Protein AF-A0A3M1YXS4-F1 (afdb_monomer_lite)

Structure (mmCIF, N/CA/C/O backbone):
data_AF-A0A3M1YXS4-F1
#
_entry.id   AF-A0A3M1YXS4-F1
#
loop_
_atom_site.group_PDB
_atom_site.id
_atom_site.type_symbol
_atom_site.label_atom_id
_atom_site.label_alt_id
_atom_site.label_comp_id
_atom_site.label_asym_id
_atom_site.label_entity_id
_atom_site.label_seq_id
_atom_site.pdbx_PDB_ins_code
_atom_site.Cartn_x
_atom_site.Cartn_y
_atom_site.Cartn_z
_atom_site.occupancy
_atom_site.B_iso_or_equiv
_atom_site.auth_seq_id
_atom_site.auth_comp_id
_atom_site.auth_asym_id
_atom_site.auth_atom_id
_atom_site.pdbx_PDB_model_num
ATOM 1 N N . PRO A 1 1 ? 17.204 2.095 22.652 1.00 57.91 1 PRO A N 1
ATOM 2 C CA . PRO A 1 1 ? 16.815 2.678 21.338 1.00 57.91 1 PRO A CA 1
ATOM 3 C C . PRO A 1 1 ? 15.628 1.915 20.710 1.00 57.91 1 PRO A C 1
ATOM 5 O O . PRO A 1 1 ? 15.745 0.712 20.493 1.00 57.91 1 PRO A O 1
ATOM 8 N N . ARG A 1 2 ? 14.498 2.607 20.463 1.00 70.00 2 ARG A N 1
ATOM 9 C CA . ARG A 1 2 ? 13.212 2.072 19.939 1.00 70.00 2 ARG A CA 1
ATOM 10 C C . ARG A 1 2 ? 12.724 0.775 20.611 1.00 70.00 2 ARG A C 1
ATOM 12 O O . ARG A 1 2 ? 12.378 -0.188 19.936 1.00 70.00 2 ARG A O 1
ATOM 19 N N . GLU A 1 3 ? 12.709 0.762 21.941 1.00 79.94 3 GLU A N 1
ATOM 20 C CA . GLU A 1 3 ? 12.346 -0.414 22.747 1.00 79.94 3 GLU A CA 1
ATOM 21 C C . GLU A 1 3 ? 10.895 -0.862 22.512 1.00 79.94 3 GLU A C 1
ATOM 23 O O . GLU A 1 3 ? 10.653 -2.024 22.204 1.00 79.94 3 GLU A O 1
ATOM 28 N N . HIS A 1 4 ? 9.945 0.078 22.514 1.00 83.50 4 HIS A N 1
ATOM 29 C CA . HIS A 1 4 ? 8.532 -0.216 22.251 1.00 83.50 4 HIS A CA 1
ATOM 30 C C . HIS A 1 4 ? 8.300 -0.897 20.896 1.00 83.50 4 HIS A C 1
ATOM 32 O O . HIS A 1 4 ? 7.535 -1.851 20.805 1.00 83.50 4 HIS A O 1
ATOM 38 N N . LEU A 1 5 ? 9.005 -0.457 19.845 1.00 82.44 5 LEU A N 1
ATOM 39 C CA . LEU A 1 5 ? 8.911 -1.089 18.528 1.00 82.44 5 LEU A CA 1
ATOM 40 C C . LEU A 1 5 ? 9.418 -2.535 18.567 1.00 82.44 5 LEU A C 1
ATOM 42 O O . LEU A 1 5 ? 8.790 -3.414 17.988 1.00 82.44 5 LEU A O 1
ATOM 46 N N . ARG A 1 6 ? 10.544 -2.785 19.249 1.00 81.31 6 ARG A N 1
ATOM 47 C CA . ARG A 1 6 ? 11.121 -4.134 19.377 1.00 81.31 6 ARG A CA 1
ATOM 48 C C . ARG A 1 6 ? 10.166 -5.073 20.093 1.00 81.31 6 ARG A C 1
ATOM 50 O O . ARG A 1 6 ? 9.972 -6.189 19.630 1.00 81.31 6 ARG A O 1
ATOM 57 N N . GLN A 1 7 ? 9.561 -4.604 21.178 1.00 86.81 7 GLN A N 1
ATOM 58 C CA . GLN A 1 7 ? 8.577 -5.368 21.936 1.00 86.81 7 GLN A CA 1
ATOM 59 C C . GLN A 1 7 ? 7.355 -5.700 21.074 1.00 86.81 7 GLN A C 1
ATOM 61 O O . GLN A 1 7 ? 6.938 -6.853 21.038 1.00 86.81 7 GLN A O 1
ATOM 66 N N . ALA A 1 8 ? 6.851 -4.728 20.307 1.00 87.00 8 ALA A N 1
ATOM 67 C CA . ALA A 1 8 ? 5.686 -4.915 19.445 1.00 87.00 8 ALA A CA 1
ATOM 68 C C . ALA A 1 8 ? 5.912 -5.934 18.310 1.00 87.00 8 ALA A C 1
ATOM 70 O O . ALA A 1 8 ? 4.984 -6.646 17.943 1.00 87.00 8 ALA A O 1
ATOM 71 N N . ILE A 1 9 ? 7.130 -6.032 17.758 1.00 88.31 9 ILE A N 1
ATOM 72 C CA . ILE A 1 9 ? 7.431 -6.960 16.649 1.00 88.31 9 ILE A CA 1
ATOM 73 C C . ILE A 1 9 ? 8.059 -8.290 17.091 1.00 88.31 9 ILE A C 1
ATOM 75 O O . ILE A 1 9 ? 8.231 -9.174 16.255 1.00 88.31 9 ILE A O 1
ATOM 79 N N . ALA A 1 10 ? 8.418 -8.454 18.370 1.00 85.88 10 ALA A N 1
ATOM 80 C CA . ALA A 1 10 ? 9.154 -9.626 18.856 1.00 85.88 10 ALA A CA 1
ATOM 81 C C . ALA A 1 10 ? 8.406 -10.954 18.640 1.00 85.88 10 ALA A C 1
ATOM 83 O O . ALA A 1 10 ? 9.041 -11.979 18.402 1.00 85.88 10 ALA A O 1
ATOM 84 N N . GLY A 1 11 ? 7.071 -10.931 18.709 1.00 88.62 11 GLY A N 1
ATOM 85 C CA . GL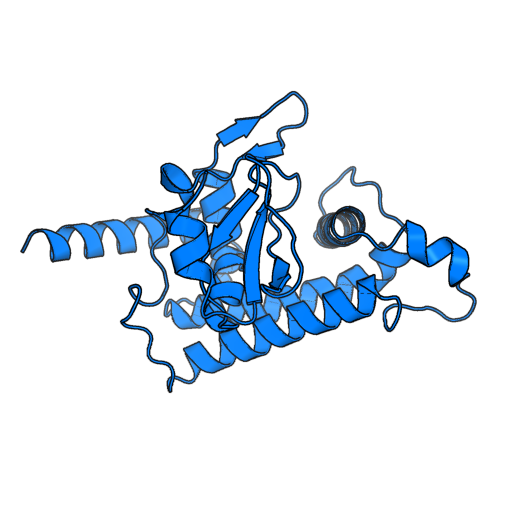Y A 1 11 ? 6.221 -12.109 18.504 1.00 88.62 11 GLY A CA 1
ATOM 86 C C . GLY A 1 11 ? 5.852 -12.393 17.045 1.00 88.62 11 GLY A C 1
ATOM 87 O O . GLY A 1 11 ? 5.321 -13.461 16.754 1.00 88.62 11 GLY A O 1
ATOM 88 N N . LEU A 1 12 ? 6.129 -11.467 16.123 1.00 90.31 12 LEU A N 1
ATOM 89 C CA . LEU A 1 12 ? 5.678 -11.562 14.735 1.00 90.31 12 LEU A CA 1
ATOM 90 C C . LEU A 1 12 ? 6.736 -12.242 13.864 1.00 90.31 12 LEU A C 1
ATOM 92 O O . LEU A 1 12 ? 7.931 -12.006 14.030 1.00 90.31 12 LEU A O 1
ATOM 96 N N . GLN A 1 13 ? 6.328 -13.053 12.884 1.00 91.25 13 GLN A N 1
ATOM 97 C CA . GLN A 1 13 ? 7.270 -13.597 11.886 1.00 91.25 13 GLN A CA 1
ATOM 98 C C . GLN A 1 13 ? 7.683 -12.537 10.856 1.00 91.25 13 GLN A C 1
ATOM 100 O O . GLN A 1 13 ? 8.821 -12.520 10.377 1.00 91.25 13 GLN A O 1
ATOM 105 N N . ARG A 1 14 ? 6.755 -11.635 10.533 1.00 92.56 14 ARG A N 1
ATOM 106 C CA . ARG A 1 14 ? 6.924 -10.529 9.594 1.00 92.56 14 ARG A CA 1
ATOM 107 C C . ARG A 1 14 ? 6.154 -9.304 10.075 1.00 92.56 14 ARG A C 1
ATOM 109 O O . ARG A 1 14 ? 5.247 -9.429 10.884 1.00 92.56 14 ARG A O 1
ATOM 116 N N . TYR A 1 15 ? 6.521 -8.133 9.586 1.00 93.19 15 TYR A N 1
ATOM 117 C CA . TYR A 1 15 ? 5.848 -6.874 9.881 1.00 93.19 15 TYR A CA 1
ATOM 118 C C . TYR A 1 15 ? 5.891 -5.954 8.663 1.00 93.19 15 TYR A C 1
ATOM 120 O O . TYR A 1 15 ? 6.720 -6.127 7.764 1.00 93.19 15 TYR A O 1
ATOM 128 N N . ILE A 1 16 ? 4.997 -4.972 8.621 1.00 94.62 16 ILE A N 1
ATOM 129 C CA . ILE A 1 16 ? 4.857 -4.084 7.466 1.00 94.62 16 ILE A CA 1
ATOM 130 C C . ILE A 1 16 ? 5.771 -2.882 7.642 1.00 94.62 16 ILE A C 1
ATOM 132 O O . ILE A 1 16 ? 5.826 -2.282 8.717 1.00 94.62 16 ILE A O 1
ATOM 136 N N . ALA A 1 17 ? 6.444 -2.485 6.567 1.00 92.62 17 ALA A N 1
ATOM 137 C CA . ALA A 1 17 ? 7.221 -1.259 6.529 1.00 92.62 17 ALA A CA 1
ATOM 138 C C . ALA A 1 17 ? 6.931 -0.419 5.282 1.00 92.62 17 ALA A C 1
ATOM 140 O O . ALA A 1 17 ? 6.651 -0.938 4.199 1.00 92.62 17 ALA A O 1
ATOM 141 N N . THR A 1 18 ? 7.060 0.899 5.431 1.00 92.69 18 THR A N 1
ATOM 142 C CA . THR A 1 18 ? 7.061 1.855 4.320 1.00 92.69 18 THR A CA 1
ATOM 143 C C . THR A 1 18 ? 8.084 2.970 4.568 1.00 92.69 18 THR A C 1
ATOM 145 O O . THR A 1 18 ? 8.243 3.408 5.713 1.00 92.69 18 THR A O 1
ATOM 148 N N . PRO A 1 19 ? 8.807 3.455 3.540 1.00 90.44 19 PRO A N 1
ATOM 149 C CA . PRO A 1 19 ? 9.667 4.629 3.685 1.00 90.44 19 PRO A CA 1
ATOM 150 C C . PRO A 1 19 ? 8.852 5.875 4.025 1.00 90.44 19 PRO A C 1
ATOM 152 O O . PRO A 1 19 ? 7.821 6.123 3.408 1.00 90.44 19 PRO A O 1
ATOM 155 N N . SER A 1 20 ? 9.320 6.718 4.939 1.00 86.75 20 SER A N 1
ATOM 156 C CA . SER A 1 20 ? 8.634 7.971 5.263 1.00 86.75 20 SER A CA 1
ATOM 157 C C . SER A 1 20 ? 8.624 8.944 4.085 1.00 86.75 20 SER A C 1
ATOM 159 O O . SER A 1 20 ? 7.705 9.739 3.985 1.00 86.75 20 SER A O 1
ATOM 161 N N . VAL A 1 21 ? 9.581 8.862 3.157 1.00 86.31 21 VAL A N 1
ATOM 162 C CA . VAL A 1 21 ? 9.635 9.678 1.934 1.00 86.31 21 VAL A CA 1
ATOM 163 C C . VAL A 1 21 ? 9.811 8.751 0.738 1.00 86.31 21 VAL A C 1
ATOM 165 O O . VAL A 1 21 ? 10.763 7.973 0.694 1.00 86.31 21 VAL A O 1
ATOM 168 N N . ALA A 1 22 ? 8.876 8.790 -0.211 1.00 85.38 22 ALA A N 1
ATOM 169 C CA . ALA A 1 22 ? 8.971 8.006 -1.439 1.00 85.38 22 ALA A CA 1
ATOM 170 C C . ALA A 1 22 ? 8.151 8.635 -2.569 1.00 85.38 22 ALA A C 1
ATOM 172 O O . ALA A 1 22 ? 7.078 9.186 -2.333 1.00 85.38 22 ALA A O 1
ATOM 173 N N . LYS A 1 23 ? 8.632 8.465 -3.804 1.00 85.19 23 LYS A N 1
ATOM 174 C CA . LYS A 1 23 ? 7.913 8.866 -5.020 1.00 85.19 23 LYS A CA 1
ATOM 175 C C . LYS A 1 23 ? 6.589 8.117 -5.203 1.00 85.19 23 LYS A C 1
ATOM 177 O O . LYS A 1 23 ? 5.614 8.691 -5.671 1.00 85.19 23 LYS A O 1
ATOM 182 N N . HIS A 1 24 ? 6.586 6.825 -4.882 1.00 90.38 24 HIS A N 1
ATOM 183 C CA . HIS A 1 24 ? 5.414 5.950 -4.947 1.00 90.38 24 HIS A CA 1
ATOM 184 C C . HIS A 1 24 ? 5.151 5.392 -3.562 1.00 90.38 24 HIS A C 1
ATOM 186 O O . HIS A 1 24 ? 6.101 5.008 -2.867 1.00 90.38 24 HIS A O 1
ATOM 192 N N . ARG A 1 25 ? 3.882 5.324 -3.158 1.00 92.25 25 ARG A N 1
ATOM 193 C CA . ARG A 1 25 ? 3.537 4.796 -1.845 1.00 92.25 25 ARG A CA 1
ATOM 194 C C . ARG A 1 25 ? 3.475 3.276 -1.908 1.00 92.25 25 ARG A C 1
ATOM 196 O O . ARG A 1 25 ? 2.557 2.690 -2.458 1.00 92.25 25 ARG A O 1
ATOM 203 N N . VAL A 1 26 ? 4.514 2.644 -1.372 1.00 93.12 26 VAL A N 1
ATOM 204 C CA . VAL A 1 26 ? 4.680 1.187 -1.390 1.00 93.12 26 VAL A CA 1
ATOM 205 C C . VAL A 1 26 ? 4.872 0.652 0.020 1.00 93.12 26 VAL A C 1
ATOM 207 O O . VAL A 1 26 ? 5.537 1.279 0.850 1.00 93.12 26 VAL A O 1
ATOM 210 N N . PHE A 1 27 ? 4.312 -0.525 0.272 1.00 95.19 27 PHE A N 1
ATOM 211 C CA . PHE A 1 27 ? 4.460 -1.260 1.524 1.00 95.19 27 PHE A CA 1
ATOM 212 C C . PHE A 1 27 ? 5.134 -2.600 1.243 1.00 95.19 27 PHE A C 1
ATOM 214 O O . PHE A 1 27 ? 4.899 -3.222 0.200 1.00 95.19 27 PHE A O 1
ATOM 221 N N . VAL A 1 28 ? 5.996 -3.025 2.163 1.00 94.56 28 VAL A N 1
ATOM 222 C CA . VAL A 1 28 ? 6.759 -4.274 2.068 1.00 94.56 28 VAL A CA 1
ATOM 223 C C . VAL A 1 28 ? 6.683 -5.054 3.373 1.00 94.56 28 VAL A C 1
ATOM 225 O O . VAL A 1 28 ? 6.553 -4.464 4.445 1.00 94.56 28 VAL A O 1
ATOM 228 N N . TRP A 1 29 ? 6.810 -6.375 3.271 1.00 94.88 29 TRP A N 1
ATOM 229 C CA . TRP A 1 29 ? 7.027 -7.249 4.416 1.00 94.88 29 TRP A CA 1
ATOM 230 C C . TRP A 1 29 ? 8.511 -7.259 4.792 1.00 94.88 29 TRP A C 1
ATOM 232 O O . TRP A 1 29 ? 9.371 -7.483 3.940 1.00 94.88 29 TRP A O 1
ATOM 242 N N . LEU A 1 30 ? 8.812 -7.039 6.069 1.00 90.81 30 LEU A N 1
ATOM 243 C CA . LEU A 1 30 ? 10.118 -7.288 6.674 1.00 90.81 30 LEU A CA 1
ATOM 244 C C . LEU A 1 30 ? 9.996 -8.461 7.643 1.00 90.81 30 LEU A C 1
ATOM 246 O O . LEU A 1 30 ? 9.007 -8.567 8.359 1.00 90.81 30 LEU A O 1
ATOM 250 N N . TYR A 1 31 ? 10.996 -9.337 7.681 1.00 87.06 31 TYR A N 1
ATOM 251 C CA . TYR A 1 31 ? 10.972 -10.540 8.514 1.00 87.06 31 TYR A CA 1
ATOM 252 C C . TYR A 1 31 ? 11.749 -10.313 9.807 1.00 87.06 31 TYR A C 1
ATOM 254 O O . TYR A 1 31 ? 12.885 -9.843 9.780 1.00 87.06 31 TYR A O 1
ATOM 262 N N . SER A 1 32 ? 11.151 -10.667 10.945 1.00 74.56 32 SER A N 1
ATOM 263 C CA . SER A 1 32 ? 11.699 -10.389 12.283 1.00 74.56 32 SER A CA 1
ATOM 264 C C . SER A 1 32 ? 13.025 -11.099 12.561 1.00 74.56 32 SER A C 1
ATOM 266 O O . SER A 1 32 ? 13.878 -10.579 13.281 1.00 74.56 32 SER A O 1
ATOM 268 N N . LYS A 1 33 ? 13.237 -12.271 11.949 1.00 69.81 33 LYS A N 1
ATOM 269 C CA . LYS A 1 33 ? 14.496 -13.030 12.046 1.00 69.81 33 LYS A CA 1
ATOM 270 C C . LYS A 1 33 ? 15.637 -12.381 11.273 1.00 69.81 33 LYS A C 1
ATOM 272 O O . LYS A 1 33 ? 16.807 -12.620 11.579 1.00 69.81 33 LYS A O 1
ATOM 277 N N . THR A 1 34 ? 15.323 -11.561 10.276 1.00 63.94 34 THR A N 1
ATOM 278 C CA . THR A 1 34 ? 16.331 -10.797 9.560 1.0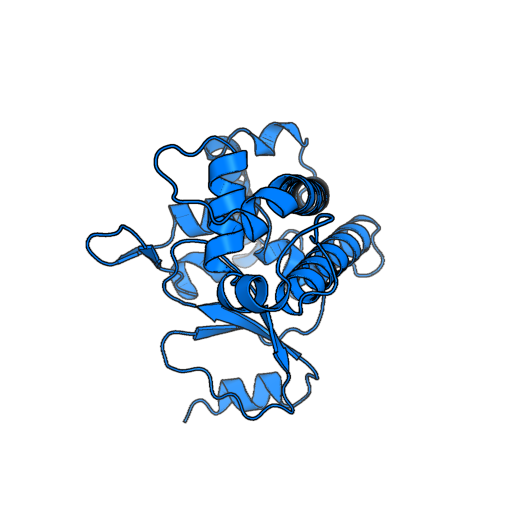0 63.94 34 THR A CA 1
ATOM 279 C C . THR A 1 34 ? 16.619 -9.554 10.389 1.00 63.94 34 THR A C 1
ATOM 281 O O . THR A 1 34 ? 15.726 -8.753 10.643 1.00 63.94 34 THR A O 1
ATOM 284 N N . ARG A 1 35 ? 17.861 -9.403 10.868 1.00 57.97 35 ARG A N 1
ATOM 285 C CA . ARG A 1 35 ? 18.308 -8.294 11.735 1.00 57.97 35 ARG A CA 1
ATOM 286 C C . ARG A 1 35 ? 18.352 -6.946 10.987 1.00 57.97 35 ARG A C 1
ATOM 288 O O . ARG A 1 35 ? 19.359 -6.244 11.022 1.00 57.97 35 ARG A O 1
ATOM 295 N N . PHE A 1 36 ? 17.291 -6.595 10.266 1.00 60.97 36 PHE A N 1
ATOM 296 C CA . PHE A 1 36 ? 17.116 -5.291 9.656 1.00 60.97 36 PHE A CA 1
ATOM 297 C C . PHE A 1 36 ? 16.637 -4.325 10.729 1.00 60.97 36 PHE A C 1
ATOM 299 O O . PHE A 1 36 ? 15.563 -4.487 11.304 1.00 60.97 36 PHE A O 1
ATOM 306 N N . PHE A 1 37 ? 17.458 -3.317 11.001 1.00 60.69 37 PHE A N 1
ATOM 307 C CA . PHE A 1 37 ? 17.086 -2.222 11.879 1.00 60.69 37 PHE A CA 1
ATOM 308 C C . PHE A 1 37 ? 16.611 -1.064 11.006 1.00 60.69 37 PHE A C 1
ATOM 310 O O . PHE A 1 37 ? 17.435 -0.446 10.326 1.00 60.69 37 PHE A O 1
ATOM 317 N N . PRO A 1 38 ? 15.298 -0.786 10.968 1.00 62.47 38 PRO A N 1
ATOM 318 C CA . PRO A 1 38 ? 14.791 0.334 10.202 1.00 62.47 38 PRO A CA 1
ATOM 319 C C . PRO A 1 38 ? 15.394 1.640 10.733 1.00 62.47 38 PRO A C 1
ATOM 321 O O . PRO A 1 38 ? 15.285 1.943 11.923 1.00 62.47 38 PRO A O 1
ATOM 324 N N . ASN A 1 39 ? 16.035 2.399 9.841 1.00 68.38 39 ASN A N 1
ATOM 325 C CA . ASN A 1 39 ? 16.524 3.751 10.116 1.00 68.38 39 ASN A CA 1
ATOM 326 C C . ASN A 1 39 ? 15.342 4.714 10.379 1.00 68.38 39 ASN A C 1
ATOM 328 O O . ASN A 1 39 ? 14.174 4.363 10.193 1.00 68.38 39 ASN A O 1
ATOM 332 N N . ASP A 1 40 ? 15.630 5.957 10.762 1.00 69.81 40 ASP A N 1
ATOM 333 C CA . ASP A 1 40 ? 14.634 6.955 11.153 1.00 69.81 40 ASP A CA 1
ATOM 334 C C . ASP A 1 40 ? 13.612 7.331 10.074 1.00 69.81 40 ASP A C 1
ATOM 336 O O . ASP A 1 40 ? 12.561 7.887 10.384 1.00 69.81 40 ASP A O 1
ATOM 340 N N . GLN A 1 41 ? 13.864 6.956 8.822 1.00 81.69 41 GLN A N 1
ATOM 341 C CA . GLN A 1 41 ? 12.970 7.198 7.691 1.00 81.69 41 GLN A CA 1
ATOM 342 C C . GLN A 1 41 ? 12.130 5.979 7.287 1.00 81.69 41 GLN A C 1
ATOM 344 O O . GLN A 1 41 ? 11.671 5.898 6.152 1.00 81.69 41 GLN A O 1
ATOM 349 N N . LEU A 1 42 ? 11.917 5.022 8.188 1.00 86.06 42 LEU A N 1
ATOM 350 C CA . LEU A 1 42 ? 11.003 3.901 7.973 1.00 86.06 42 LEU A CA 1
ATOM 351 C C . LEU A 1 42 ? 9.895 3.918 9.021 1.00 86.06 42 LEU A C 1
ATOM 353 O O . LEU A 1 42 ? 10.156 4.034 10.220 1.00 86.06 42 LEU A O 1
ATOM 357 N N . ILE A 1 43 ? 8.662 3.781 8.544 1.00 89.75 43 ILE A N 1
ATOM 358 C CA . ILE A 1 43 ? 7.465 3.618 9.363 1.00 89.75 43 ILE A CA 1
ATOM 359 C C . ILE A 1 43 ? 7.128 2.137 9.378 1.00 89.75 43 ILE A C 1
ATOM 361 O O . ILE A 1 43 ? 7.095 1.501 8.323 1.00 89.75 43 ILE A O 1
ATOM 365 N N . VAL A 1 44 ? 6.919 1.602 10.578 1.00 90.94 44 VAL A N 1
ATOM 366 C CA . VAL A 1 44 ? 6.653 0.185 10.816 1.00 90.94 44 VAL A CA 1
ATOM 367 C C . VAL A 1 44 ? 5.276 0.022 11.436 1.00 90.94 44 VAL A C 1
ATOM 369 O O . VAL A 1 44 ? 4.950 0.718 12.395 1.00 90.94 44 VAL A O 1
ATOM 372 N N . PHE A 1 45 ? 4.513 -0.937 10.918 1.00 92.12 45 PHE A N 1
ATOM 373 C CA . PHE A 1 45 ? 3.267 -1.402 11.512 1.00 92.12 45 PHE A CA 1
ATOM 374 C C . PHE A 1 45 ? 3.484 -2.816 12.050 1.00 92.12 45 PHE A C 1
ATOM 376 O O . PHE A 1 45 ? 3.871 -3.718 11.303 1.00 92.12 45 PHE A O 1
ATOM 383 N N . ALA A 1 46 ? 3.249 -3.005 13.348 1.00 92.12 46 ALA A N 1
ATOM 384 C CA . ALA A 1 46 ? 3.410 -4.285 14.036 1.00 92.12 46 ALA A CA 1
ATOM 385 C C . ALA A 1 46 ? 2.189 -5.197 13.809 1.00 92.12 46 ALA A C 1
ATOM 387 O O . ALA A 1 46 ? 1.466 -5.531 14.741 1.00 92.12 46 ALA A O 1
ATOM 388 N N . ARG A 1 47 ? 1.947 -5.556 12.546 1.00 93.00 47 ARG A N 1
ATOM 389 C CA . ARG A 1 47 ? 0.923 -6.509 12.094 1.00 93.00 47 ARG A CA 1
ATOM 390 C C . ARG A 1 47 ? 1.529 -7.454 11.068 1.00 93.00 47 ARG A C 1
ATOM 392 O O . ARG A 1 47 ? 2.426 -7.033 10.339 1.00 93.00 47 ARG A O 1
ATOM 399 N N . ASP A 1 48 ? 1.052 -8.694 11.016 1.00 94.69 48 ASP A N 1
ATOM 400 C CA . ASP A 1 48 ? 1.545 -9.761 10.133 1.00 94.69 48 ASP A CA 1
ATOM 401 C C . ASP A 1 48 ? 0.481 -10.336 9.174 1.00 94.69 48 ASP A C 1
ATOM 403 O O . ASP A 1 48 ? 0.789 -11.229 8.371 1.00 94.69 48 ASP A O 1
ATOM 407 N N . ASP A 1 49 ? -0.735 -9.780 9.200 1.00 95.31 49 ASP A N 1
ATOM 408 C CA . ASP A 1 49 ? -1.868 -10.178 8.366 1.00 95.31 49 ASP A CA 1
ATOM 409 C C . ASP A 1 49 ? -1.928 -9.453 7.012 1.00 95.31 49 ASP A C 1
ATOM 411 O O . ASP A 1 49 ? -1.647 -8.257 6.886 1.00 95.31 49 ASP A O 1
ATOM 415 N N . ASP A 1 50 ? -2.349 -10.190 5.983 1.00 97.31 50 ASP A N 1
ATOM 416 C CA . ASP A 1 50 ? -2.447 -9.673 4.616 1.00 97.31 50 ASP A CA 1
ATOM 417 C C . ASP A 1 50 ? -3.626 -8.700 4.429 1.00 97.31 50 ASP A C 1
ATOM 419 O O . ASP A 1 50 ? -3.552 -7.830 3.563 1.00 97.31 50 ASP A O 1
ATOM 423 N N . TYR A 1 51 ? -4.673 -8.769 5.265 1.00 97.50 51 TYR A N 1
ATOM 424 C CA . TYR A 1 51 ? -5.791 -7.818 5.225 1.00 97.50 51 TYR A CA 1
ATOM 425 C C . TYR A 1 51 ? -5.302 -6.381 5.440 1.00 97.50 51 TYR A C 1
ATOM 427 O O . TYR A 1 51 ? -5.507 -5.508 4.594 1.00 97.50 51 TYR A O 1
ATOM 435 N N . PHE A 1 52 ? -4.614 -6.129 6.555 1.00 96.75 52 PHE A N 1
ATOM 436 C CA . PHE A 1 52 ? -4.170 -4.783 6.897 1.00 96.75 52 PHE A CA 1
ATOM 437 C C . PHE A 1 52 ? -3.105 -4.273 5.923 1.00 96.75 52 PHE A C 1
ATOM 439 O O . PHE A 1 52 ? -3.106 -3.098 5.553 1.00 96.75 52 PHE A O 1
ATOM 446 N N . PHE A 1 53 ? -2.240 -5.168 5.436 1.00 97.44 53 PHE A N 1
ATOM 447 C CA . PHE A 1 53 ? -1.331 -4.861 4.335 1.00 97.44 53 PHE A CA 1
ATOM 448 C C . PHE A 1 53 ? -2.084 -4.414 3.075 1.00 97.44 53 PHE A C 1
ATOM 450 O O . PHE A 1 53 ? -1.700 -3.423 2.453 1.00 97.44 53 PHE A O 1
ATOM 457 N N . GLY A 1 54 ? -3.167 -5.108 2.725 1.00 97.69 54 GLY A N 1
ATOM 458 C CA . GLY A 1 54 ? -4.035 -4.778 1.601 1.00 97.69 54 GLY A CA 1
ATOM 459 C C . GLY A 1 54 ? -4.681 -3.406 1.724 1.00 97.69 54 GLY A C 1
ATOM 460 O O . GLY A 1 54 ? -4.575 -2.598 0.806 1.00 97.69 54 GLY A O 1
ATOM 461 N N . VAL A 1 55 ? -5.280 -3.107 2.879 1.00 97.81 55 VAL A N 1
ATOM 462 C CA . VAL A 1 55 ? -5.919 -1.806 3.127 1.00 97.81 55 VAL A CA 1
ATOM 463 C C . VAL A 1 55 ? -4.925 -0.660 2.966 1.00 97.81 55 VAL A C 1
ATOM 465 O O . VAL A 1 55 ? -5.207 0.289 2.234 1.00 97.81 55 VAL A O 1
ATOM 468 N N . LEU A 1 56 ? -3.736 -0.763 3.573 1.00 96.94 56 LEU A N 1
ATOM 469 C CA . LEU A 1 56 ? -2.699 0.264 3.437 1.00 96.94 56 LEU A CA 1
ATOM 470 C C . LEU A 1 56 ? -2.205 0.413 1.993 1.00 96.94 56 LEU A C 1
ATOM 472 O O . LEU A 1 56 ? -1.787 1.492 1.588 1.00 96.94 56 LEU A O 1
ATOM 476 N N . HIS A 1 57 ? -2.219 -0.659 1.211 1.00 96.69 57 HIS A N 1
ATOM 477 C CA . HIS A 1 57 ? -1.693 -0.654 -0.148 1.00 96.69 57 HIS A CA 1
ATOM 478 C C . HIS A 1 57 ? -2.749 -0.343 -1.222 1.00 96.69 57 HIS A C 1
ATOM 480 O O . HIS A 1 57 ? -2.421 -0.362 -2.406 1.00 96.69 57 HIS A O 1
ATOM 486 N N . SER A 1 58 ? -3.982 -0.038 -0.811 1.00 97.81 58 SER A N 1
ATOM 487 C CA . SER A 1 58 ? -5.083 0.353 -1.693 1.00 97.81 58 SER A CA 1
ATOM 488 C C . SER A 1 58 ? -4.983 1.801 -2.182 1.00 97.81 58 SER A C 1
ATOM 490 O O . SER A 1 58 ? -4.412 2.671 -1.515 1.00 97.81 58 SER A O 1
ATOM 492 N N . LYS A 1 59 ? -5.640 2.089 -3.308 1.00 96.62 59 LYS A N 1
ATOM 493 C CA . LYS A 1 59 ? -5.847 3.436 -3.852 1.00 96.62 59 LYS A CA 1
ATOM 494 C C . LYS A 1 59 ? -6.526 4.364 -2.849 1.00 96.62 59 LYS A C 1
ATOM 496 O O . LYS A 1 59 ? -6.158 5.530 -2.764 1.00 96.62 59 LYS A O 1
ATOM 501 N N . ILE A 1 60 ? -7.475 3.861 -2.058 1.00 97.69 60 ILE A N 1
ATOM 502 C CA . ILE A 1 60 ? -8.185 4.657 -1.043 1.00 97.69 60 ILE A CA 1
ATOM 503 C C . ILE A 1 60 ? -7.195 5.205 -0.003 1.00 97.69 60 ILE A C 1
ATOM 505 O O . ILE A 1 60 ? -7.216 6.399 0.305 1.00 97.69 60 ILE A O 1
ATOM 509 N N . HIS A 1 61 ? -6.274 4.364 0.482 1.00 96.81 61 HIS A N 1
ATOM 510 C CA . HIS A 1 61 ? -5.220 4.817 1.394 1.00 96.81 61 HIS A CA 1
ATOM 511 C C . HIS A 1 61 ? -4.164 5.677 0.694 1.00 96.81 61 HIS A C 1
ATOM 513 O O . HIS A 1 61 ? -3.663 6.632 1.284 1.00 96.81 61 HIS A O 1
ATOM 519 N N . GLU A 1 62 ? -3.827 5.383 -0.566 1.00 95.12 62 GLU A N 1
ATOM 520 C CA . GLU A 1 62 ? -2.909 6.211 -1.358 1.00 95.12 62 GLU A CA 1
ATOM 521 C C . GLU A 1 62 ? -3.431 7.649 -1.501 1.00 95.12 62 GLU A C 1
ATOM 523 O O . GLU A 1 62 ? -2.699 8.591 -1.193 1.00 95.12 62 GLU A O 1
ATOM 528 N N . VAL A 1 63 ? -4.696 7.825 -1.896 1.00 95.12 63 VAL A N 1
ATOM 529 C CA . VAL A 1 63 ? -5.351 9.136 -2.047 1.00 95.12 63 VAL A CA 1
ATOM 530 C C . VAL A 1 63 ? -5.347 9.896 -0.720 1.00 95.12 63 VAL A C 1
ATOM 532 O O . VAL A 1 63 ? -4.928 11.055 -0.662 1.00 95.12 63 VAL A O 1
ATOM 535 N N . TRP A 1 64 ? -5.724 9.228 0.372 1.00 94.81 64 TRP A N 1
ATOM 536 C CA . TRP A 1 64 ? -5.679 9.805 1.716 1.00 94.81 64 TRP A CA 1
ATOM 537 C C . TRP A 1 64 ? -4.264 10.252 2.112 1.00 94.81 64 TRP A C 1
ATOM 539 O O . TRP A 1 64 ? -4.050 11.389 2.545 1.00 94.81 64 TRP A O 1
ATOM 549 N N . ALA A 1 65 ? -3.274 9.379 1.914 1.00 92.44 65 ALA A N 1
ATOM 550 C CA . ALA A 1 65 ? -1.883 9.635 2.262 1.00 92.44 65 ALA A CA 1
ATOM 551 C C . ALA A 1 65 ? -1.248 10.751 1.425 1.00 92.44 65 ALA A C 1
ATOM 553 O O . ALA A 1 65 ? -0.433 11.505 1.953 1.00 92.44 65 ALA A O 1
ATOM 554 N N . LEU A 1 66 ? -1.605 10.878 0.145 1.00 90.38 66 LEU A N 1
ATOM 555 C CA . LEU A 1 66 ? -1.133 11.965 -0.715 1.00 90.38 66 LEU A CA 1
ATOM 556 C C . LEU A 1 66 ? -1.775 13.308 -0.351 1.00 90.38 66 LEU A C 1
ATOM 558 O O . LEU A 1 66 ? -1.117 14.342 -0.461 1.00 90.38 66 LEU A O 1
ATOM 562 N N . ARG A 1 67 ? -3.032 13.303 0.110 1.00 89.94 67 ARG A N 1
ATOM 563 C CA . ARG A 1 67 ? -3.757 14.522 0.488 1.00 89.94 67 ARG A CA 1
ATOM 564 C C . ARG A 1 67 ? -3.349 15.080 1.849 1.00 89.94 67 ARG A C 1
ATOM 566 O O . ARG A 1 67 ? -3.249 16.298 1.987 1.00 89.94 67 ARG A O 1
ATOM 573 N N . LEU A 1 68 ? -3.169 14.214 2.850 1.00 86.00 68 LEU A N 1
ATOM 574 C CA . LEU A 1 68 ? -2.810 14.608 4.223 1.00 86.00 68 LEU A CA 1
ATOM 575 C C . LEU A 1 68 ? -1.311 14.506 4.525 1.00 86.00 68 LEU A C 1
ATOM 577 O O . LEU A 1 68 ? -0.838 14.992 5.558 1.00 86.00 68 LEU A O 1
ATOM 581 N N . GLY A 1 69 ? -0.555 13.850 3.649 1.00 78.31 69 GLY A N 1
ATOM 582 C CA . GLY A 1 69 ? 0.895 13.795 3.722 1.00 78.31 69 GLY A CA 1
ATOM 583 C C . GLY A 1 69 ? 1.542 15.155 3.469 1.00 78.31 69 GLY A C 1
ATOM 584 O O . GLY A 1 69 ? 0.972 16.058 2.858 1.00 78.31 69 GLY A O 1
ATOM 585 N N . GLY A 1 70 ? 2.777 15.297 3.944 1.00 77.25 70 GLY A N 1
ATOM 586 C CA . GLY A 1 70 ? 3.615 16.442 3.598 1.00 77.25 70 GLY A CA 1
ATOM 587 C C . GLY A 1 70 ? 4.354 16.218 2.278 1.00 77.25 70 GLY A C 1
ATOM 588 O O . GLY A 1 70 ? 4.372 15.115 1.737 1.00 77.25 70 GLY A O 1
ATOM 589 N N . TRP A 1 71 ? 5.065 17.239 1.810 1.00 73.50 71 TRP A N 1
ATOM 590 C CA . TRP A 1 71 ? 5.944 17.150 0.641 1.00 73.50 71 TRP A CA 1
ATOM 591 C C . TRP A 1 71 ? 7.371 17.511 1.049 1.00 73.50 71 TRP A C 1
ATOM 593 O O . TRP A 1 71 ? 7.568 18.421 1.858 1.00 73.50 71 TRP A O 1
ATOM 603 N N . LEU A 1 72 ? 8.373 16.802 0.521 1.00 67.50 72 LEU A N 1
ATOM 604 C CA . LEU A 1 72 ? 9.780 17.103 0.795 1.00 67.50 72 LEU A CA 1
ATOM 605 C C . LEU A 1 72 ? 10.595 17.255 -0.498 1.00 67.50 72 LEU A C 1
ATOM 607 O O . LEU A 1 72 ? 10.587 16.387 -1.368 1.00 67.50 72 LEU A O 1
ATOM 611 N N . GLY A 1 73 ? 11.368 18.345 -0.578 1.00 58.34 73 GLY A N 1
ATOM 612 C CA . GLY A 1 73 ? 12.372 18.579 -1.622 1.00 58.34 73 GLY A CA 1
ATOM 613 C C . GLY A 1 73 ? 11.830 19.108 -2.958 1.00 58.34 73 GLY A C 1
ATOM 614 O O . GLY A 1 73 ? 10.643 19.356 -3.124 1.00 58.34 73 GLY A O 1
ATOM 615 N N . LYS A 1 74 ? 12.733 19.286 -3.937 1.00 53.19 74 LYS A N 1
ATOM 616 C CA . LYS A 1 74 ? 12.419 19.811 -5.287 1.00 53.19 74 LYS A CA 1
ATOM 617 C C . LYS A 1 74 ? 11.661 18.819 -6.186 1.00 53.19 74 LYS A C 1
ATOM 619 O O . LYS A 1 74 ? 11.192 19.209 -7.249 1.00 53.19 74 LYS A O 1
ATOM 624 N N . GLY A 1 75 ? 11.599 17.544 -5.793 1.00 58.53 75 GLY A N 1
ATOM 625 C CA . GLY A 1 75 ? 10.937 16.472 -6.542 1.00 58.53 75 GLY A CA 1
ATOM 626 C C . GLY A 1 75 ? 9.473 16.235 -6.164 1.00 58.53 75 GLY A C 1
ATOM 627 O O . GLY A 1 75 ? 8.841 15.409 -6.814 1.00 58.53 75 GLY A O 1
ATOM 628 N N . ASN A 1 76 ? 8.946 16.941 -5.151 1.00 61.09 76 ASN A N 1
ATOM 629 C CA . ASN A 1 76 ? 7.643 16.661 -4.538 1.00 61.09 76 ASN A CA 1
ATOM 630 C C . ASN A 1 76 ? 7.502 15.178 -4.146 1.00 61.09 76 ASN A C 1
ATOM 632 O O . ASN A 1 76 ? 6.521 14.528 -4.498 1.00 61.09 76 ASN A O 1
ATOM 636 N N . ASP A 1 77 ? 8.480 14.624 -3.423 1.00 71.50 77 ASP A N 1
ATOM 637 C CA . ASP A 1 77 ? 8.325 13.275 -2.877 1.00 71.50 77 ASP A CA 1
ATOM 638 C C . ASP A 1 77 ? 7.359 13.322 -1.685 1.00 71.50 77 ASP A C 1
ATOM 640 O O . ASP A 1 77 ? 7.523 14.129 -0.760 1.00 71.50 77 ASP A O 1
ATOM 644 N N . ALA A 1 78 ? 6.341 12.458 -1.717 1.00 79.00 78 ALA A N 1
ATOM 645 C CA . ALA A 1 78 ? 5.301 12.414 -0.700 1.00 79.00 78 ALA A CA 1
ATOM 646 C C . ALA A 1 78 ? 5.867 11.884 0.622 1.00 79.00 78 ALA A C 1
ATOM 648 O O . ALA A 1 78 ? 6.428 10.778 0.696 1.00 79.00 78 ALA A O 1
ATOM 649 N N . ARG A 1 79 ? 5.688 12.675 1.681 1.00 84.81 79 ARG A N 1
ATOM 650 C CA . ARG A 1 79 ? 6.080 12.337 3.043 1.00 84.81 79 ARG A CA 1
ATOM 651 C C . ARG A 1 79 ? 4.906 11.724 3.796 1.00 84.81 79 ARG A C 1
ATOM 653 O O . ARG A 1 79 ? 3.927 12.399 4.103 1.00 84.81 79 ARG A O 1
ATOM 660 N N . TYR A 1 80 ? 5.061 10.459 4.161 1.00 85.06 80 TYR A N 1
ATOM 661 C CA . TYR A 1 80 ? 4.175 9.747 5.063 1.00 85.06 80 TYR A CA 1
ATOM 662 C C . TYR A 1 80 ? 4.572 10.053 6.509 1.00 85.06 80 TYR A C 1
ATOM 664 O O . TYR A 1 80 ? 5.701 9.779 6.922 1.00 85.06 80 TYR A O 1
ATOM 672 N N . THR A 1 81 ? 3.636 10.595 7.284 1.00 84.81 81 THR A N 1
ATOM 673 C CA . THR A 1 81 ? 3.798 10.845 8.720 1.00 84.81 81 THR A CA 1
ATOM 674 C C . THR A 1 81 ? 2.670 10.132 9.453 1.00 84.81 81 THR A C 1
ATOM 676 O O . THR A 1 81 ? 1.504 10.351 9.142 1.00 84.81 81 THR A O 1
ATOM 679 N N . HIS A 1 82 ? 3.008 9.271 10.415 1.00 82.88 82 HIS A N 1
ATOM 680 C CA . HIS A 1 82 ? 2.030 8.440 11.127 1.00 82.88 82 HIS A CA 1
ATOM 681 C C . HIS A 1 82 ? 0.878 9.258 11.731 1.00 82.88 82 HIS A C 1
ATOM 683 O O . HIS A 1 82 ? -0.277 8.916 11.508 1.00 82.88 82 HIS A O 1
ATOM 689 N N . THR A 1 83 ? 1.188 10.372 12.396 1.00 84.12 83 THR A N 1
ATOM 690 C CA . THR A 1 83 ? 0.202 11.210 13.097 1.00 84.12 83 THR A CA 1
ATOM 691 C C . THR A 1 83 ? -0.756 11.959 12.174 1.00 84.12 83 THR A C 1
ATOM 693 O O . THR A 1 83 ? -1.890 12.218 12.552 1.00 84.12 83 THR A O 1
ATOM 696 N N . THR A 1 84 ? -0.334 12.319 10.958 1.00 84.38 84 THR A N 1
ATOM 697 C CA . THR A 1 84 ? -1.190 13.068 10.019 1.00 84.38 84 THR A CA 1
ATOM 698 C C . THR A 1 84 ? -1.857 12.178 8.982 1.00 84.38 84 THR A C 1
ATOM 700 O O . THR A 1 84 ? -2.851 12.582 8.392 1.00 84.38 84 THR A O 1
ATOM 703 N N . VAL A 1 85 ? -1.311 10.984 8.739 1.00 89.06 85 VAL A N 1
ATOM 704 C CA . VAL A 1 85 ? -1.810 10.064 7.714 1.00 89.06 85 VAL A CA 1
ATOM 705 C C . VAL A 1 85 ? -2.497 8.863 8.339 1.00 89.06 85 VAL A C 1
ATOM 707 O O . VAL A 1 85 ? -3.663 8.630 8.055 1.00 89.06 85 VAL A O 1
ATOM 710 N N . PHE A 1 86 ? -1.793 8.091 9.168 1.00 89.69 86 PHE A N 1
ATOM 711 C CA . PHE A 1 86 ? -2.304 6.805 9.640 1.00 89.69 86 PHE A CA 1
ATOM 712 C C . PHE A 1 86 ? -3.274 6.935 10.813 1.00 89.69 86 PHE A C 1
ATOM 714 O O . PHE A 1 86 ? -4.353 6.363 10.749 1.00 89.69 86 PHE A O 1
ATOM 721 N N . GLU A 1 87 ? -2.916 7.685 11.858 1.00 88.81 87 GLU A N 1
ATOM 722 C CA . GLU A 1 87 ? -3.781 7.876 13.033 1.00 88.81 87 GLU A CA 1
ATOM 723 C C . GLU A 1 87 ? -5.189 8.376 12.672 1.00 88.81 87 GLU A C 1
ATOM 725 O O . GLU A 1 87 ? -6.152 7.821 13.198 1.00 88.81 87 GLU A O 1
ATOM 730 N N . PRO A 1 88 ? -5.356 9.353 11.756 1.00 90.69 88 PRO A N 1
ATOM 731 C CA . PRO A 1 88 ? -6.683 9.795 11.356 1.00 90.69 88 PRO A CA 1
ATOM 732 C C . PRO A 1 88 ? -7.281 8.963 10.214 1.00 90.69 88 PRO A C 1
ATOM 734 O O . PRO A 1 88 ? -8.342 9.330 9.728 1.00 90.69 88 PRO A O 1
ATOM 737 N N . PHE A 1 89 ? -6.637 7.904 9.711 1.00 94.38 89 PHE A N 1
ATOM 738 C CA . PHE A 1 89 ? -7.204 7.124 8.608 1.00 94.38 89 PHE A CA 1
ATOM 739 C C . PHE A 1 89 ? -8.365 6.244 9.101 1.00 94.38 89 PHE A C 1
ATOM 741 O O . PHE A 1 89 ? -8.152 5.366 9.945 1.00 94.38 89 PHE A O 1
ATOM 748 N N . PRO A 1 90 ? -9.589 6.398 8.562 1.00 94.50 90 PRO A N 1
ATOM 749 C CA . PRO A 1 90 ? -10.700 5.556 8.964 1.00 94.50 90 PRO A CA 1
ATOM 750 C C . PRO A 1 90 ? -10.604 4.214 8.240 1.00 94.50 90 PRO A C 1
ATOM 752 O O . PRO A 1 90 ? -11.099 4.061 7.127 1.00 94.50 90 PRO A O 1
ATOM 755 N N . LEU A 1 91 ? -9.984 3.224 8.884 1.00 95.06 91 LEU A N 1
ATOM 756 C CA . LEU A 1 91 ? -9.940 1.837 8.400 1.00 95.06 91 LEU A CA 1
ATOM 757 C C . LEU A 1 91 ? -11.360 1.277 8.161 1.00 95.06 91 LEU A C 1
ATOM 759 O O . LEU A 1 91 ? -12.277 1.698 8.876 1.00 95.06 91 LEU A O 1
ATOM 763 N N . PRO A 1 92 ? -11.562 0.313 7.237 1.00 94.88 92 PRO A N 1
ATOM 764 C CA . PRO A 1 92 ? -12.880 -0.283 6.981 1.00 94.88 92 PRO A CA 1
ATOM 765 C C . PRO A 1 92 ? -13.566 -0.749 8.273 1.00 94.88 92 PRO A C 1
ATOM 767 O O . PRO A 1 92 ? -14.656 -0.288 8.610 1.00 94.88 92 PRO A O 1
ATOM 770 N N . TRP A 1 93 ? -12.839 -1.513 9.090 1.00 93.25 93 TRP A N 1
ATOM 771 C CA . TRP A 1 93 ? -13.207 -1.833 10.469 1.00 93.25 93 TRP A CA 1
ATOM 772 C C . TRP A 1 93 ? -12.300 -1.092 11.460 1.00 93.25 93 TRP A C 1
ATOM 774 O O . TRP A 1 93 ? -11.118 -0.889 11.162 1.00 93.25 93 TRP A O 1
ATOM 784 N N . PRO A 1 94 ? -12.808 -0.681 12.637 1.00 87.75 94 PRO A N 1
ATOM 785 C CA . PRO A 1 94 ? -11.961 -0.178 13.714 1.00 87.75 94 PRO A CA 1
ATOM 786 C C . PRO A 1 94 ? -10.868 -1.198 14.086 1.00 87.75 94 PRO A C 1
ATOM 788 O O . PRO A 1 94 ? -11.149 -2.399 14.076 1.00 87.75 94 PRO A O 1
ATOM 791 N N . PRO A 1 95 ? -9.645 -0.757 14.441 1.00 85.56 95 PRO A N 1
ATOM 792 C CA . PRO A 1 95 ? -8.589 -1.664 14.886 1.00 85.56 95 PRO A CA 1
ATOM 793 C C . PRO A 1 95 ? -9.057 -2.592 16.014 1.00 85.56 95 PRO A C 1
ATOM 795 O O . PRO A 1 95 ? -9.565 -2.120 17.031 1.00 85.56 95 PRO A O 1
ATOM 798 N N . GLY A 1 96 ? -8.866 -3.901 15.847 1.00 87.00 96 GLY A N 1
ATOM 799 C CA . GLY A 1 96 ? -9.267 -4.920 16.820 1.00 87.00 96 GLY A CA 1
ATOM 800 C C . GLY A 1 96 ? -10.742 -5.329 16.746 1.00 87.00 96 GLY A C 1
ATOM 801 O O . GLY A 1 96 ? -11.170 -6.167 17.536 1.00 87.00 96 GLY A O 1
ATOM 802 N N . GLN A 1 97 ? -11.517 -4.752 15.826 1.00 90.88 97 GLN A N 1
ATOM 803 C CA . GLN A 1 97 ? -12.922 -5.090 15.571 1.00 90.88 97 GLN A CA 1
ATOM 804 C C . GLN A 1 97 ? -13.130 -5.609 14.139 1.00 90.88 97 GLN A C 1
ATOM 806 O O . GLN A 1 97 ? -14.234 -5.540 13.601 1.00 90.88 97 GLN A O 1
ATOM 811 N N . GLU A 1 98 ? -12.067 -6.085 13.491 1.00 92.44 98 GLU A N 1
ATOM 812 C CA . GLU A 1 98 ? -12.152 -6.694 12.170 1.00 92.44 98 GLU A CA 1
ATOM 813 C C . GLU A 1 98 ? -12.920 -8.019 12.220 1.00 92.44 98 GLU A C 1
ATOM 815 O O . GLU A 1 98 ? -12.572 -8.930 12.976 1.00 92.44 98 GLU A O 1
ATOM 820 N N . ASP A 1 99 ? -13.920 -8.172 11.352 1.00 91.88 99 ASP A N 1
ATOM 821 C CA . ASP A 1 99 ? -14.561 -9.467 11.144 1.00 91.88 99 ASP A CA 1
ATOM 822 C C . ASP A 1 99 ? -13.701 -10.337 10.221 1.00 91.88 99 ASP A C 1
ATOM 824 O O . ASP A 1 99 ? -13.839 -10.321 8.996 1.00 91.88 99 ASP A O 1
ATOM 828 N N . THR A 1 100 ? -12.801 -11.108 10.830 1.00 93.00 100 THR A N 1
ATOM 829 C CA . THR A 1 100 ? -11.894 -12.022 10.117 1.00 93.00 100 THR A CA 1
ATOM 830 C C . THR A 1 100 ? -12.607 -13.130 9.336 1.00 93.00 100 THR A C 1
ATOM 832 O O . THR A 1 100 ? -11.991 -13.725 8.453 1.00 93.00 100 THR A O 1
ATOM 835 N N . GLN A 1 101 ? -13.876 -13.429 9.633 1.00 93.56 101 GLN A N 1
ATOM 836 C CA . GLN A 1 101 ? -14.649 -14.457 8.926 1.00 93.56 101 GLN A CA 1
ATOM 837 C C . GLN A 1 101 ? -15.459 -13.884 7.762 1.00 93.56 101 GLN A C 1
ATOM 839 O O . GLN A 1 101 ? -15.918 -14.648 6.912 1.00 93.56 101 GLN A O 1
ATOM 844 N N . SER A 1 102 ? -15.609 -12.559 7.698 1.00 95.69 102 SER A N 1
ATOM 845 C CA . SER A 1 102 ? -16.320 -11.901 6.608 1.00 95.69 102 SER A CA 1
ATOM 846 C C . SER A 1 102 ? -15.657 -12.157 5.252 1.00 95.69 102 SER A C 1
ATOM 848 O O . SER A 1 102 ? -14.429 -12.206 5.115 1.00 95.69 102 SER A O 1
ATOM 850 N N . GLU A 1 103 ? -16.489 -12.266 4.218 1.00 96.50 103 GLU A N 1
ATOM 851 C CA . GLU A 1 103 ? -16.032 -12.417 2.837 1.00 96.50 103 GLU A CA 1
ATOM 852 C C . GLU A 1 103 ? -15.167 -11.223 2.405 1.00 96.50 103 GLU A C 1
ATOM 854 O O . GLU A 1 103 ? -14.150 -11.400 1.738 1.00 96.50 103 GLU A O 1
ATOM 859 N N . GLN A 1 104 ? -15.510 -10.013 2.853 1.00 96.44 104 GLN A N 1
ATOM 860 C CA . GLN A 1 104 ? -14.780 -8.788 2.537 1.00 96.44 104 GLN A CA 1
ATOM 861 C C . GLN A 1 104 ? -13.364 -8.795 3.130 1.00 96.44 104 GLN A C 1
ATOM 863 O O . GLN A 1 104 ? -12.408 -8.438 2.439 1.00 96.44 104 GLN A O 1
ATOM 868 N N . TYR A 1 105 ? -13.203 -9.233 4.385 1.00 97.12 105 TYR A N 1
ATOM 869 C CA . TYR A 1 105 ? -11.882 -9.366 5.005 1.00 97.12 105 TYR A CA 1
ATOM 870 C C . TYR A 1 105 ? -11.006 -10.351 4.225 1.00 97.12 105 TYR A C 1
ATOM 872 O O . TYR A 1 105 ? -9.861 -10.040 3.880 1.00 97.12 105 TYR A O 1
ATOM 880 N N . GLN A 1 106 ? -11.557 -11.526 3.904 1.00 97.88 106 GLN A N 1
ATOM 881 C CA . GLN A 1 106 ? -10.839 -12.574 3.178 1.00 97.88 106 GLN A CA 1
ATOM 882 C C . GLN A 1 106 ? -10.492 -12.144 1.748 1.00 97.88 106 GLN A C 1
ATOM 884 O O . GLN A 1 106 ? -9.367 -12.369 1.303 1.00 97.88 106 GLN A O 1
ATOM 889 N N . ALA A 1 107 ? -11.403 -11.461 1.049 1.00 98.12 107 ALA A N 1
ATOM 890 C CA . ALA A 1 107 ? -11.163 -10.944 -0.295 1.00 98.12 107 ALA A CA 1
ATOM 891 C C . ALA A 1 107 ? -9.969 -9.976 -0.332 1.00 98.12 107 ALA A C 1
ATOM 893 O O . ALA A 1 107 ? -9.092 -10.110 -1.190 1.00 98.12 107 ALA A O 1
ATOM 894 N N . ILE A 1 108 ? -9.883 -9.050 0.632 1.00 98.44 108 ILE A N 1
ATOM 895 C CA . ILE A 1 108 ? -8.739 -8.136 0.751 1.00 98.44 108 ILE A CA 1
ATOM 896 C C . ILE A 1 108 ? -7.462 -8.921 1.048 1.00 98.44 108 ILE A C 1
ATOM 898 O O . ILE A 1 108 ? -6.453 -8.702 0.380 1.00 98.44 108 ILE A O 1
ATOM 902 N N . ALA A 1 109 ? -7.491 -9.836 2.021 1.00 98.06 109 ALA A N 1
ATOM 903 C CA . ALA A 1 109 ? -6.314 -10.611 2.405 1.00 98.06 109 ALA A CA 1
ATOM 904 C C . ALA A 1 109 ? -5.759 -11.437 1.231 1.00 98.06 109 ALA A C 1
ATOM 906 O O . ALA A 1 109 ? -4.551 -11.430 0.986 1.00 98.06 109 ALA A O 1
ATOM 907 N N . VAL A 1 110 ? -6.631 -12.094 0.460 1.00 98.50 110 VAL A N 1
ATOM 908 C CA . VAL A 1 110 ? -6.250 -12.875 -0.726 1.00 98.50 110 VAL A CA 1
ATOM 909 C C . VAL A 1 110 ? -5.661 -11.976 -1.814 1.00 98.50 110 VAL A C 1
ATOM 911 O O . VAL A 1 110 ? -4.566 -12.259 -2.304 1.00 98.50 110 VAL A O 1
ATOM 914 N N . ALA A 1 111 ? -6.329 -10.870 -2.155 1.00 98.56 111 ALA A N 1
ATOM 915 C CA . ALA A 1 111 ? -5.847 -9.938 -3.175 1.00 98.56 111 ALA A CA 1
ATOM 916 C C . ALA A 1 111 ? -4.495 -9.313 -2.790 1.00 98.56 111 ALA A C 1
ATOM 918 O O . ALA A 1 111 ? -3.573 -9.222 -3.603 1.00 98.56 111 ALA A O 1
ATOM 919 N N . ALA A 1 112 ? -4.346 -8.929 -1.523 1.00 98.44 112 ALA A N 1
ATOM 920 C CA . ALA A 1 112 ? -3.131 -8.347 -0.975 1.00 98.44 112 ALA A CA 1
ATOM 921 C C . ALA A 1 112 ? -1.957 -9.332 -0.986 1.00 98.44 112 ALA A C 1
ATOM 923 O O . ALA A 1 112 ? -0.844 -8.967 -1.389 1.00 98.44 112 ALA A O 1
ATOM 924 N N . LYS A 1 113 ? -2.218 -10.584 -0.591 1.00 98.12 113 LYS A N 1
ATOM 925 C CA . LYS A 1 113 ? -1.246 -11.674 -0.639 1.00 98.12 113 LYS A CA 1
ATOM 926 C C . LYS A 1 113 ? -0.787 -11.927 -2.072 1.00 98.12 113 LYS A C 1
ATOM 928 O O . LYS A 1 113 ? 0.414 -11.888 -2.325 1.00 98.12 113 LYS A O 1
ATOM 933 N N . GLN A 1 114 ? -1.718 -12.077 -3.015 1.00 98.12 114 GLN A N 1
ATOM 934 C CA . GLN A 1 114 ? -1.398 -12.299 -4.426 1.00 98.12 114 GLN A CA 1
ATOM 935 C C . GLN A 1 114 ? -0.571 -11.144 -5.011 1.00 98.12 114 GLN A C 1
ATOM 937 O O . GLN A 1 114 ? 0.469 -11.363 -5.635 1.00 98.12 114 GLN A O 1
ATOM 942 N N . LEU A 1 115 ? -0.974 -9.898 -4.745 1.00 97.81 115 LEU A N 1
ATOM 943 C CA . LEU A 1 115 ? -0.223 -8.714 -5.157 1.00 97.81 115 LEU A CA 1
ATOM 944 C C . LEU A 1 115 ? 1.189 -8.692 -4.556 1.00 97.81 115 LEU A C 1
ATOM 946 O O . LEU A 1 115 ? 2.134 -8.246 -5.206 1.00 97.81 115 LEU A O 1
ATOM 950 N N . HIS A 1 116 ? 1.369 -9.108 -3.302 1.00 96.94 116 HIS A N 1
ATOM 951 C CA . HIS A 1 116 ? 2.700 -9.218 -2.712 1.00 96.94 116 HIS A CA 1
ATOM 952 C C . HIS A 1 116 ? 3.534 -10.324 -3.369 1.00 96.94 116 HIS A C 1
ATOM 954 O O . HIS A 1 116 ? 4.659 -10.048 -3.785 1.00 96.94 116 HIS A O 1
ATOM 960 N N . GLU A 1 117 ? 2.991 -11.534 -3.481 1.00 96.38 117 GLU A N 1
ATOM 961 C CA . GLU A 1 117 ? 3.685 -12.708 -4.014 1.00 96.38 117 GLU A CA 1
ATOM 962 C C . GLU A 1 117 ? 4.135 -12.489 -5.458 1.00 96.38 117 GLU A C 1
ATOM 964 O O . GLU A 1 117 ? 5.303 -12.703 -5.769 1.00 96.38 117 GLU A O 1
ATOM 969 N N . GLU A 1 118 ? 3.275 -11.952 -6.327 1.00 96.00 118 GLU A N 1
ATOM 970 C CA . GLU A 1 118 ? 3.647 -11.687 -7.720 1.00 96.00 118 GLU A CA 1
ATOM 971 C C . GLU A 1 118 ? 4.663 -10.544 -7.852 1.00 96.00 118 GLU A C 1
ATOM 973 O O . GLU A 1 118 ? 5.561 -10.601 -8.696 1.00 96.00 118 GLU A O 1
ATOM 978 N N . ARG A 1 119 ? 4.597 -9.524 -6.982 1.00 95.44 119 ARG A N 1
ATOM 979 C CA . ARG A 1 119 ? 5.642 -8.487 -6.923 1.00 95.44 119 ARG A CA 1
ATOM 980 C C . ARG A 1 119 ? 6.981 -9.063 -6.472 1.00 95.44 119 ARG A C 1
ATOM 982 O O . ARG A 1 119 ? 7.999 -8.689 -7.050 1.00 95.44 119 ARG A O 1
ATOM 989 N N . GLN A 1 120 ? 7.001 -9.939 -5.465 1.00 94.81 120 GLN A N 1
ATOM 990 C CA . GLN A 1 120 ? 8.236 -10.598 -5.023 1.00 94.81 120 GLN A CA 1
ATOM 991 C C . GLN A 1 120 ? 8.780 -11.528 -6.102 1.00 94.81 120 GLN A C 1
ATOM 993 O O . GLN A 1 120 ? 9.940 -11.391 -6.472 1.00 94.81 120 GLN A O 1
ATOM 998 N N . ALA A 1 121 ? 7.935 -12.364 -6.706 1.00 93.44 121 ALA A N 1
ATOM 999 C CA . ALA A 1 121 ? 8.320 -13.212 -7.826 1.00 93.44 121 ALA A CA 1
ATOM 1000 C C . ALA A 1 121 ? 8.895 -12.382 -8.988 1.00 93.44 121 ALA A C 1
ATOM 1002 O O . ALA A 1 121 ? 9.855 -12.791 -9.642 1.00 93.44 121 ALA A O 1
ATOM 1003 N N . TRP A 1 122 ? 8.359 -11.185 -9.250 1.00 93.94 122 TRP A N 1
ATOM 1004 C CA . TRP A 1 122 ? 8.926 -10.290 -10.256 1.00 93.94 122 TRP A CA 1
ATOM 1005 C C . TRP A 1 122 ? 10.283 -9.722 -9.821 1.00 93.94 122 TRP A C 1
ATOM 1007 O O . TRP A 1 122 ? 11.203 -9.681 -10.638 1.00 93.94 122 TRP A O 1
ATOM 1017 N N . LEU A 1 123 ? 10.448 -9.305 -8.562 1.00 92.31 123 LEU A N 1
ATOM 1018 C CA . LEU A 1 123 ? 11.726 -8.804 -8.033 1.00 92.31 123 LEU A CA 1
ATOM 1019 C C . LEU A 1 123 ? 12.820 -9.878 -8.051 1.00 92.31 123 LEU A C 1
ATOM 1021 O O . LEU A 1 123 ? 13.948 -9.604 -8.463 1.00 92.31 123 LEU A O 1
ATOM 1025 N N . ASP A 1 124 ? 12.461 -11.106 -7.687 1.00 90.38 124 ASP A N 1
ATOM 1026 C CA . ASP A 1 124 ? 13.353 -12.263 -7.667 1.00 90.38 124 ASP A CA 1
ATOM 1027 C C . ASP A 1 124 ? 13.710 -12.757 -9.072 1.00 90.38 124 ASP A C 1
ATOM 1029 O O . ASP A 1 124 ? 14.653 -13.533 -9.240 1.00 90.38 124 ASP A O 1
ATOM 1033 N N . GLY A 1 125 ? 12.999 -12.270 -10.094 1.00 87.81 125 GLY A N 1
ATOM 1034 C CA . GLY A 1 125 ? 13.174 -12.714 -11.468 1.00 87.81 125 GLY A CA 1
ATOM 1035 C C . GLY A 1 125 ? 12.680 -14.145 -11.650 1.00 87.81 125 GLY A C 1
ATOM 1036 O O . GLY A 1 125 ? 13.384 -14.966 -12.223 1.00 87.81 125 GLY A O 1
ATOM 1037 N N . GLN A 1 126 ? 11.484 -14.444 -11.151 1.00 86.38 126 GLN A N 1
ATOM 1038 C CA . GLN A 1 126 ? 10.735 -15.674 -11.418 1.00 86.38 126 GLN A CA 1
ATOM 1039 C C . GLN A 1 126 ? 9.628 -15.439 -12.458 1.00 86.38 126 GLN A C 1
ATOM 1041 O O . GLN A 1 126 ? 9.324 -16.331 -13.243 1.00 86.38 126 GLN A O 1
ATOM 1046 N N . VAL A 1 127 ? 9.061 -14.226 -12.508 1.00 84.00 127 VAL A N 1
ATOM 1047 C CA . VAL A 1 127 ? 8.004 -13.839 -13.461 1.00 84.00 127 VAL A CA 1
ATOM 1048 C C . VAL A 1 127 ? 8.338 -12.556 -14.230 1.00 84.00 127 VAL A C 1
ATOM 1050 O O . VAL A 1 127 ? 9.270 -11.811 -13.902 1.00 84.00 127 VAL A O 1
ATOM 1053 N N . GLY A 1 128 ? 7.554 -12.276 -15.275 1.00 75.38 128 GLY A N 1
ATOM 1054 C CA . GLY A 1 128 ? 7.724 -11.089 -16.117 1.00 75.38 128 GLY A CA 1
ATOM 1055 C C . GLY A 1 128 ? 8.956 -11.176 -17.015 1.00 75.38 128 GLY A C 1
ATOM 1056 O O . GLY A 1 128 ? 9.688 -10.196 -17.150 1.00 75.38 128 GLY A O 1
ATOM 1057 N N . PHE A 1 129 ? 9.232 -12.360 -17.564 1.00 69.75 129 PHE A N 1
ATOM 1058 C CA . PHE A 1 129 ? 10.204 -12.535 -18.640 1.00 69.75 129 PHE A CA 1
ATOM 1059 C C . PHE A 1 129 ?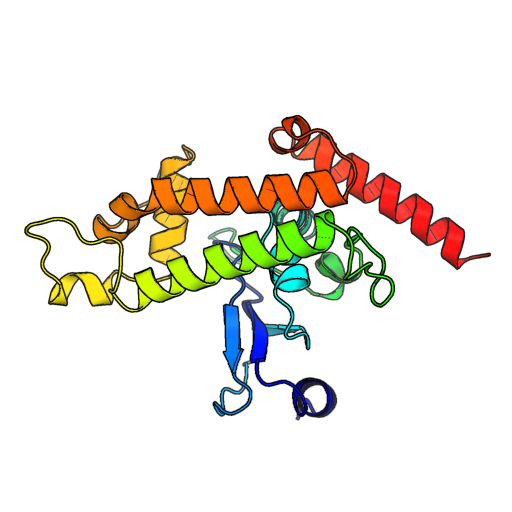 9.498 -12.586 -19.983 1.00 69.75 129 PHE A C 1
ATOM 1061 O O . PHE A 1 129 ? 8.405 -13.134 -20.105 1.00 69.75 129 PHE A O 1
ATOM 1068 N N . ARG A 1 130 ? 10.168 -12.041 -20.995 1.00 70.44 130 ARG A N 1
ATOM 1069 C CA . ARG A 1 130 ? 9.816 -12.244 -22.398 1.00 70.44 130 ARG A CA 1
ATOM 1070 C C . ARG A 1 130 ? 10.861 -13.144 -23.031 1.00 70.44 130 ARG A C 1
ATOM 1072 O O . ARG A 1 130 ? 12.026 -13.134 -22.626 1.00 70.44 130 ARG A O 1
ATOM 1079 N N . GLU A 1 131 ? 10.435 -13.903 -24.026 1.00 65.31 131 GLU A N 1
ATOM 1080 C CA . GLU A 1 131 ? 11.335 -14.695 -24.852 1.00 65.31 131 GLU A CA 1
ATOM 1081 C C . GLU A 1 131 ? 12.425 -13.789 -25.459 1.00 65.31 131 GLU A C 1
ATOM 1083 O O . GLU A 1 131 ? 12.140 -12.684 -25.924 1.00 65.31 131 GLU A O 1
ATOM 1088 N N . GLY A 1 132 ? 13.692 -14.209 -25.365 1.00 67.75 132 GLY A N 1
ATOM 1089 C CA . GLY A 1 132 ? 14.849 -13.420 -25.814 1.00 67.75 132 GLY A CA 1
ATOM 1090 C C . GLY A 1 132 ? 15.344 -12.327 -24.850 1.00 67.75 132 GLY A C 1
ATOM 1091 O O . GLY A 1 132 ? 16.259 -11.581 -25.199 1.00 67.75 132 GLY A O 1
ATOM 1092 N N . MET A 1 133 ? 14.786 -12.208 -23.638 1.00 72.69 133 MET A N 1
ATOM 1093 C CA . MET A 1 133 ? 15.251 -11.239 -22.636 1.00 72.69 133 MET A CA 1
ATOM 1094 C C . MET A 1 133 ? 16.570 -11.679 -21.970 1.00 72.69 133 MET A C 1
ATOM 1096 O O . MET A 1 133 ? 16.672 -12.785 -21.445 1.00 72.69 133 MET A O 1
ATOM 1100 N N . ASP A 1 134 ? 17.562 -10.782 -21.901 1.00 69.75 134 ASP A N 1
ATOM 1101 C CA . ASP A 1 134 ? 18.785 -10.994 -21.108 1.00 69.75 134 ASP A CA 1
ATOM 1102 C C . ASP A 1 134 ? 18.466 -10.950 -19.603 1.00 69.75 134 ASP A C 1
ATOM 1104 O O . ASP A 1 134 ? 18.328 -9.883 -18.988 1.00 69.75 134 ASP A O 1
ATOM 1108 N N . VAL A 1 135 ? 18.363 -12.140 -19.009 1.00 68.44 135 VAL A N 1
ATOM 1109 C CA . VAL A 1 135 ? 18.035 -12.358 -17.594 1.00 68.44 135 VAL A CA 1
ATOM 1110 C C . VAL A 1 135 ? 19.028 -11.644 -16.668 1.00 68.44 135 VAL A C 1
ATOM 1112 O O . VAL A 1 135 ? 18.619 -11.022 -15.682 1.00 68.44 135 VAL A O 1
ATOM 1115 N N . THR A 1 136 ? 20.317 -11.645 -17.007 1.00 66.12 136 THR A N 1
ATOM 1116 C CA . THR A 1 136 ? 21.408 -11.095 -16.186 1.00 66.12 136 THR A CA 1
ATOM 1117 C C . THR A 1 136 ? 21.328 -9.578 -16.081 1.00 66.12 136 THR A C 1
ATOM 1119 O O . THR A 1 136 ? 21.437 -9.010 -14.990 1.00 66.12 136 THR A O 1
ATOM 1122 N N . ARG A 1 137 ? 21.093 -8.904 -17.213 1.00 65.75 137 ARG A N 1
ATOM 1123 C CA . ARG A 1 137 ? 20.922 -7.445 -17.253 1.00 65.75 137 ARG A CA 1
ATOM 1124 C C . ARG A 1 137 ? 19.584 -7.018 -16.643 1.00 65.75 137 ARG A C 1
ATOM 1126 O O . ARG A 1 137 ? 19.532 -5.970 -15.998 1.00 65.75 137 ARG A O 1
ATOM 1133 N N . SER A 1 138 ? 18.544 -7.852 -16.758 1.00 72.88 138 SER A N 1
ATOM 1134 C CA . SER A 1 138 ? 17.207 -7.574 -16.209 1.00 72.88 138 SER A CA 1
ATOM 1135 C C . SER A 1 138 ? 17.194 -7.436 -14.682 1.00 72.88 138 SER A C 1
ATOM 1137 O O . SER A 1 138 ? 16.457 -6.610 -14.145 1.00 72.88 138 SER A O 1
ATOM 1139 N N . ARG A 1 139 ? 18.054 -8.179 -13.968 1.00 80.50 139 ARG A N 1
ATOM 1140 C CA . ARG A 1 139 ? 18.033 -8.234 -12.498 1.00 80.50 139 ARG A CA 1
ATOM 1141 C C . ARG A 1 139 ? 18.360 -6.896 -11.831 1.00 80.50 139 ARG A C 1
ATOM 1143 O O . ARG A 1 139 ? 17.806 -6.591 -10.784 1.00 80.50 139 ARG A O 1
ATOM 1150 N N . LYS A 1 140 ? 19.205 -6.063 -12.451 1.00 85.56 140 LYS A N 1
ATOM 1151 C CA . LYS A 1 140 ? 19.539 -4.717 -11.938 1.00 85.56 140 LYS A CA 1
ATOM 1152 C C . LYS A 1 140 ? 18.392 -3.718 -12.099 1.00 85.56 140 LYS A C 1
ATOM 1154 O O . LYS A 1 140 ? 18.274 -2.785 -11.311 1.00 85.56 140 LYS A O 1
ATOM 1159 N N . ASP A 1 141 ? 17.562 -3.903 -13.122 1.00 88.44 141 ASP A N 1
ATOM 1160 C CA . ASP A 1 141 ? 16.422 -3.029 -13.395 1.00 88.44 141 ASP A CA 1
ATOM 1161 C C . ASP A 1 141 ? 15.146 -3.472 -12.648 1.00 88.44 141 ASP A C 1
ATOM 1163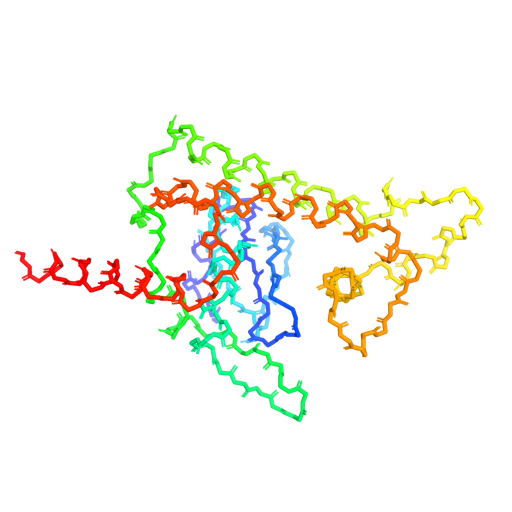 O O . ASP A 1 141 ? 14.185 -2.698 -12.583 1.00 88.44 141 ASP A O 1
ATOM 1167 N N . ARG A 1 142 ? 15.148 -4.657 -12.019 1.00 90.69 142 ARG A N 1
ATOM 1168 C CA . ARG A 1 142 ? 14.057 -5.174 -11.178 1.00 90.69 142 ARG A CA 1
ATOM 1169 C C . ARG A 1 142 ? 14.060 -4.527 -9.792 1.00 90.69 142 ARG A C 1
ATOM 1171 O O . ARG A 1 142 ? 14.563 -5.068 -8.816 1.00 90.69 142 ARG A O 1
ATOM 1178 N N . THR A 1 143 ? 13.495 -3.325 -9.715 1.00 93.56 143 THR A N 1
ATOM 1179 C CA . THR A 1 143 ? 13.310 -2.580 -8.460 1.00 93.56 143 THR A CA 1
ATOM 1180 C C . THR A 1 143 ? 11.866 -2.121 -8.319 1.00 93.56 143 THR A C 1
ATOM 1182 O O . THR A 1 143 ? 11.207 -1.842 -9.323 1.00 93.56 143 THR A O 1
ATOM 1185 N N . LEU A 1 144 ? 11.382 -1.970 -7.081 1.00 93.94 144 LEU A N 1
ATOM 1186 C CA . LEU A 1 144 ? 10.038 -1.437 -6.824 1.00 93.94 144 LEU A CA 1
ATOM 1187 C C . LEU A 1 144 ? 9.846 -0.053 -7.457 1.00 93.94 144 LEU A C 1
ATOM 1189 O O . LEU A 1 144 ? 8.814 0.211 -8.063 1.00 93.94 144 LEU A O 1
ATOM 1193 N N . THR A 1 145 ? 10.858 0.815 -7.409 1.00 93.25 145 THR A N 1
ATOM 1194 C CA . THR A 1 145 ? 10.777 2.140 -8.037 1.00 93.25 145 THR A CA 1
ATOM 1195 C C . THR A 1 145 ? 10.564 2.047 -9.547 1.00 93.25 145 THR A C 1
ATOM 1197 O O . THR A 1 145 ? 9.704 2.744 -10.083 1.00 93.25 145 THR A O 1
ATOM 1200 N N . ASN A 1 146 ? 11.312 1.187 -10.247 1.00 94.62 146 ASN A N 1
ATOM 1201 C CA . ASN A 1 146 ? 11.126 0.992 -11.689 1.00 94.62 146 ASN A CA 1
ATOM 1202 C C . ASN A 1 146 ? 9.762 0.377 -12.000 1.00 94.62 146 ASN A C 1
ATOM 1204 O O . ASN A 1 146 ? 9.114 0.797 -12.958 1.00 94.62 146 ASN A O 1
ATOM 1208 N N . LEU A 1 147 ? 9.322 -0.568 -11.171 1.00 94.88 147 LEU A N 1
ATOM 1209 C CA . LEU A 1 147 ? 8.046 -1.241 -11.329 1.00 94.88 147 LEU A CA 1
ATOM 1210 C C . LEU A 1 147 ? 6.860 -0.270 -11.212 1.00 94.88 147 LEU A C 1
ATOM 1212 O O . LEU A 1 147 ? 6.007 -0.218 -12.094 1.00 94.88 147 LEU A O 1
ATOM 1216 N N . TYR A 1 148 ? 6.846 0.579 -10.185 1.00 95.75 148 TYR A N 1
ATOM 1217 C CA . TYR A 1 148 ? 5.772 1.559 -10.001 1.00 95.75 148 TYR A CA 1
ATOM 1218 C C . TYR A 1 148 ? 5.898 2.767 -10.939 1.00 95.75 148 TYR A C 1
ATOM 1220 O O . TYR A 1 148 ? 4.895 3.380 -11.297 1.00 95.75 148 TYR A O 1
ATOM 1228 N N . ASN A 1 149 ? 7.102 3.089 -11.431 1.00 95.44 149 ASN A N 1
ATOM 1229 C CA . ASN A 1 149 ? 7.253 4.010 -12.562 1.00 95.44 149 ASN A CA 1
ATOM 1230 C C . ASN A 1 149 ? 6.562 3.463 -13.823 1.00 95.44 149 ASN A C 1
ATOM 1232 O O . ASN A 1 149 ? 5.893 4.220 -14.524 1.00 95.44 149 ASN A O 1
ATOM 1236 N N . ALA A 1 150 ? 6.706 2.166 -14.101 1.00 95.38 150 ALA A N 1
ATOM 1237 C CA . ALA A 1 150 ? 6.041 1.522 -15.227 1.00 95.38 150 ALA A CA 1
ATOM 1238 C C . ALA A 1 150 ? 4.516 1.500 -15.057 1.00 95.38 150 ALA A C 1
ATOM 1240 O O . ALA A 1 150 ? 3.808 1.866 -15.990 1.00 95.38 150 ALA A O 1
ATOM 1241 N N . LEU A 1 151 ? 4.020 1.188 -13.854 1.00 96.38 151 LEU A N 1
ATOM 1242 C CA . LEU A 1 151 ? 2.592 1.270 -13.528 1.00 96.38 151 LEU A CA 1
ATOM 1243 C C . LEU A 1 151 ? 2.035 2.687 -13.734 1.00 96.38 151 LEU A C 1
ATOM 1245 O O . LEU A 1 151 ? 1.000 2.867 -14.367 1.00 96.38 151 LEU A O 1
ATOM 1249 N N . ALA A 1 152 ? 2.740 3.710 -13.246 1.00 94.56 152 ALA A N 1
ATOM 1250 C CA . ALA A 1 152 ? 2.344 5.103 -13.430 1.00 94.56 152 ALA A CA 1
ATOM 1251 C C . ALA A 1 152 ? 2.262 5.498 -14.914 1.00 94.56 152 ALA A C 1
ATOM 1253 O O . ALA A 1 152 ? 1.313 6.170 -15.315 1.00 94.56 152 ALA A O 1
ATOM 1254 N N . ALA A 1 153 ? 3.237 5.079 -15.728 1.00 95.38 153 ALA A N 1
ATOM 1255 C CA . ALA A 1 153 ? 3.204 5.294 -17.172 1.00 95.38 153 ALA A CA 1
ATOM 1256 C C . ALA A 1 153 ? 2.047 4.539 -17.846 1.00 95.38 153 ALA A C 1
ATOM 1258 O O . ALA A 1 153 ? 1.373 5.116 -18.696 1.00 95.38 153 ALA A O 1
ATOM 1259 N N . TYR A 1 154 ? 1.788 3.291 -17.441 1.00 95.88 154 TYR A N 1
ATOM 1260 C CA . TYR A 1 154 ? 0.674 2.479 -17.942 1.00 95.88 154 TYR A CA 1
ATOM 1261 C C . TYR A 1 154 ? -0.686 3.129 -17.647 1.00 95.88 154 TYR A C 1
ATOM 1263 O O . TYR A 1 154 ? -1.539 3.201 -18.525 1.00 95.88 154 TYR A O 1
ATOM 1271 N N . ARG A 1 155 ? -0.843 3.728 -16.459 1.00 95.25 155 ARG A N 1
ATOM 1272 C CA . ARG A 1 155 ? -2.013 4.536 -16.062 1.00 95.25 155 ARG A CA 1
ATOM 1273 C C . ARG A 1 155 ? -2.062 5.937 -16.702 1.00 95.25 155 ARG A C 1
ATOM 1275 O O . ARG A 1 155 ? -2.876 6.765 -16.308 1.00 95.25 155 ARG A O 1
ATOM 1282 N N . GLY A 1 156 ? -1.182 6.244 -17.657 1.00 93.56 156 GLY A N 1
ATOM 1283 C CA . GLY A 1 156 ? -1.218 7.489 -18.431 1.00 93.56 156 GLY A CA 1
ATOM 1284 C C . GLY A 1 156 ? -0.481 8.689 -17.820 1.00 93.56 156 GLY A C 1
ATOM 1285 O O . GLY A 1 156 ? -0.565 9.791 -18.372 1.00 93.56 156 GLY A O 1
ATOM 1286 N N . LYS A 1 157 ? 0.287 8.531 -16.725 1.00 88.81 157 LYS A N 1
ATOM 1287 C CA . LYS A 1 157 ? 1.110 9.639 -16.197 1.00 88.81 157 LYS A CA 1
ATOM 1288 C C . LYS A 1 157 ? 2.220 9.997 -17.196 1.00 88.81 157 LYS A C 1
ATOM 1290 O O . LYS A 1 157 ? 3.073 9.179 -17.542 1.00 88.81 157 LYS A O 1
ATOM 1295 N N . LYS A 1 158 ? 2.237 11.257 -17.647 1.00 83.00 158 LYS A N 1
ATOM 1296 C CA . LYS A 1 158 ? 3.208 11.768 -18.634 1.00 83.00 158 LYS A CA 1
ATOM 1297 C C . LYS A 1 158 ? 4.620 11.890 -18.033 1.00 83.00 158 LYS A C 1
ATOM 1299 O O . LYS A 1 158 ? 4.782 12.118 -16.839 1.00 83.00 158 LYS A O 1
ATOM 1304 N N . LYS A 1 159 ? 5.650 11.820 -18.890 1.00 82.38 159 LYS A N 1
ATOM 1305 C CA . LYS A 1 159 ? 7.077 12.069 -18.560 1.00 82.38 159 LYS A CA 1
ATOM 1306 C C . LYS A 1 159 ? 7.709 11.101 -17.539 1.00 82.38 159 LYS A C 1
ATOM 1308 O O . LYS A 1 159 ? 8.661 11.468 -16.851 1.00 82.38 159 LYS A O 1
ATOM 1313 N N . VAL A 1 160 ? 7.242 9.856 -17.455 1.00 87.06 160 VAL A N 1
ATOM 1314 C CA . VAL A 1 160 ? 7.869 8.828 -16.607 1.00 87.06 160 VAL A CA 1
ATOM 1315 C C . VAL A 1 160 ? 8.832 7.977 -17.438 1.00 87.06 160 VAL A C 1
ATOM 1317 O O . VAL A 1 160 ? 8.451 7.414 -18.459 1.00 87.06 160 VAL A O 1
ATOM 1320 N N . LYS A 1 161 ? 10.098 7.877 -17.015 1.00 88.88 161 LYS A N 1
ATOM 1321 C CA . LYS A 1 161 ? 11.069 6.959 -17.633 1.00 88.88 161 LYS A CA 1
ATOM 1322 C C . LYS A 1 161 ? 10.745 5.523 -17.212 1.00 88.88 161 LYS A C 1
ATOM 1324 O O . LYS A 1 161 ? 10.721 5.239 -16.015 1.00 88.88 161 LYS A O 1
ATOM 1329 N N . VAL A 1 162 ? 10.540 4.635 -18.184 1.00 91.62 162 VAL A N 1
ATOM 1330 C CA . VAL A 1 162 ? 10.177 3.227 -17.959 1.00 91.62 162 VAL A CA 1
ATOM 1331 C C . VAL A 1 162 ? 11.296 2.311 -18.439 1.00 91.62 162 VAL A C 1
ATOM 1333 O O . VAL A 1 162 ? 11.842 2.489 -19.526 1.00 91.62 162 VAL A O 1
ATOM 1336 N N . LYS A 1 163 ? 11.648 1.325 -17.614 1.00 90.50 163 LYS A N 1
ATOM 1337 C CA . LYS A 1 163 ? 12.541 0.225 -17.994 1.00 90.50 163 LYS A CA 1
ATOM 1338 C C . LYS A 1 163 ? 11.720 -0.864 -18.671 1.00 90.50 163 LYS A C 1
ATOM 1340 O O . LYS A 1 163 ? 10.667 -1.204 -18.145 1.00 90.50 163 LYS A O 1
ATOM 1345 N N . ALA A 1 164 ? 12.215 -1.437 -19.768 1.00 87.56 164 ALA A N 1
ATOM 1346 C CA . ALA A 1 164 ? 11.484 -2.448 -20.542 1.00 87.56 164 ALA A CA 1
ATOM 1347 C C . ALA A 1 164 ? 10.947 -3.593 -19.660 1.00 87.56 164 ALA A C 1
ATOM 1349 O O . ALA A 1 164 ? 9.743 -3.810 -19.624 1.00 87.56 164 ALA A O 1
ATOM 1350 N N . VAL A 1 165 ? 11.810 -4.194 -18.825 1.00 87.25 165 VAL A N 1
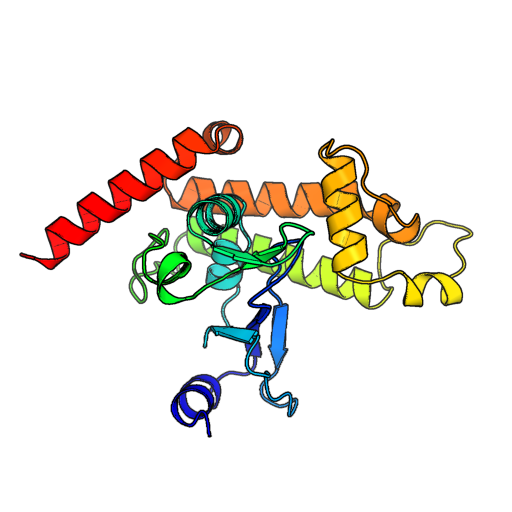ATOM 1351 C CA . VAL A 1 165 ? 11.437 -5.281 -17.892 1.00 87.25 165 VAL A CA 1
ATOM 1352 C C . VAL A 1 165 ? 10.291 -4.923 -16.935 1.00 87.25 165 VAL A C 1
ATOM 1354 O O . VAL A 1 165 ? 9.507 -5.783 -16.545 1.00 87.25 165 VAL A O 1
ATOM 1357 N N . ALA A 1 166 ? 10.187 -3.653 -16.539 1.00 90.25 166 ALA A N 1
ATOM 1358 C CA . ALA A 1 166 ? 9.114 -3.164 -15.678 1.00 90.25 166 ALA A CA 1
ATOM 1359 C C . ALA A 1 166 ? 7.857 -2.813 -16.484 1.00 90.25 166 ALA A C 1
ATOM 1361 O O . ALA A 1 166 ? 6.749 -3.073 -16.026 1.00 90.25 166 ALA A O 1
ATOM 1362 N N . GLY A 1 167 ? 8.031 -2.255 -17.686 1.00 91.00 167 GLY A N 1
ATOM 1363 C CA . GLY A 1 167 ? 6.949 -1.966 -18.628 1.00 91.00 167 GLY A CA 1
ATOM 1364 C C . GLY A 1 167 ? 6.150 -3.209 -19.001 1.00 91.00 167 GLY A C 1
ATOM 1365 O O . GLY A 1 167 ? 4.926 -3.160 -19.009 1.00 91.00 167 GLY A O 1
ATOM 1366 N N . ASP A 1 168 ? 6.836 -4.329 -19.221 1.00 89.38 168 ASP A N 1
ATOM 1367 C CA . ASP A 1 168 ? 6.210 -5.598 -19.603 1.00 89.38 168 ASP A CA 1
ATOM 1368 C C . ASP A 1 168 ? 5.286 -6.167 -18.513 1.00 89.38 168 ASP A C 1
ATOM 1370 O O . ASP A 1 168 ? 4.277 -6.795 -18.820 1.00 89.38 168 ASP A O 1
ATOM 1374 N N . PHE A 1 169 ? 5.606 -5.932 -17.237 1.00 92.88 169 PHE A N 1
ATOM 1375 C CA . PHE A 1 169 ? 4.808 -6.411 -16.104 1.00 92.88 169 PHE A CA 1
ATOM 1376 C C . PHE A 1 169 ? 3.748 -5.396 -15.636 1.00 92.88 169 PHE A C 1
ATOM 1378 O O . PHE A 1 169 ? 2.871 -5.737 -14.844 1.00 92.88 169 PHE A O 1
ATOM 1385 N N . ALA A 1 170 ? 3.791 -4.153 -16.127 1.00 94.38 170 ALA A N 1
ATOM 1386 C CA . ALA A 1 170 ? 2.893 -3.085 -15.687 1.00 94.38 170 ALA A CA 1
ATOM 1387 C C . ALA A 1 170 ? 1.390 -3.398 -15.856 1.00 94.38 170 ALA A C 1
ATOM 1389 O O . ALA A 1 170 ? 0.654 -3.094 -14.918 1.00 94.38 170 ALA A O 1
ATOM 1390 N N . PRO A 1 171 ? 0.915 -4.032 -16.953 1.00 95.38 171 PRO A N 1
ATOM 1391 C CA . PRO A 1 171 ? -0.499 -4.394 -17.086 1.00 95.38 171 PRO A CA 1
ATOM 1392 C C . PRO A 1 171 ? -0.962 -5.380 -16.007 1.00 95.38 171 PRO A C 1
ATOM 1394 O O . PRO A 1 171 ? -2.009 -5.182 -15.399 1.00 95.38 171 PRO A O 1
ATOM 1397 N N . ARG A 1 172 ? -0.148 -6.405 -15.711 1.00 95.75 172 ARG A N 1
ATOM 1398 C CA . ARG A 1 172 ? -0.454 -7.380 -14.656 1.00 95.75 172 ARG A CA 1
ATOM 1399 C C . ARG A 1 172 ? -0.461 -6.723 -13.280 1.00 95.75 172 ARG A C 1
ATOM 1401 O O . ARG A 1 172 ? -1.332 -6.995 -12.463 1.00 95.75 172 ARG A O 1
ATOM 1408 N N . LEU A 1 173 ? 0.494 -5.830 -13.028 1.00 96.81 173 LEU A N 1
ATOM 1409 C CA . LEU A 1 173 ? 0.517 -5.077 -11.781 1.00 96.81 173 LEU A CA 1
ATOM 1410 C C . LEU A 1 173 ? -0.723 -4.180 -11.626 1.00 96.81 173 LEU A C 1
ATOM 1412 O O . LEU A 1 173 ? -1.240 -4.070 -10.518 1.00 96.81 173 LEU A O 1
ATOM 1416 N N . ASP A 1 174 ? -1.203 -3.553 -12.704 1.00 97.81 174 ASP A N 1
ATOM 1417 C CA . ASP A 1 174 ? -2.431 -2.752 -12.666 1.00 97.81 174 ASP A CA 1
ATOM 1418 C C . ASP A 1 174 ? -3.655 -3.598 -12.312 1.00 97.81 174 ASP A C 1
ATOM 1420 O O . ASP A 1 174 ? -4.433 -3.199 -11.451 1.00 97.81 174 ASP A O 1
ATOM 1424 N N . GLU A 1 175 ? -3.788 -4.779 -12.914 1.00 98.19 175 GLU A N 1
ATOM 1425 C CA . GLU A 1 175 ? -4.860 -5.730 -12.613 1.00 98.19 175 GLU A CA 1
ATOM 1426 C C . GLU A 1 175 ? -4.864 -6.132 -11.131 1.00 98.19 175 GLU A C 1
ATOM 1428 O O . GLU A 1 175 ? -5.894 -6.029 -10.467 1.00 98.19 175 GLU A O 1
ATOM 1433 N N . LEU A 1 176 ? -3.703 -6.513 -10.586 1.00 98.19 176 LEU A N 1
ATOM 1434 C CA . LEU A 1 176 ? -3.564 -6.891 -9.175 1.00 98.19 176 LEU A CA 1
ATOM 1435 C C . LEU A 1 176 ? -3.978 -5.757 -8.228 1.00 98.19 176 LEU A C 1
ATOM 1437 O O . LEU A 1 176 ? -4.634 -6.001 -7.216 1.00 98.19 176 LEU A O 1
ATOM 1441 N N . HIS A 1 177 ? -3.613 -4.515 -8.560 1.00 98.31 177 HIS A N 1
ATOM 1442 C CA . HIS A 1 177 ? -4.051 -3.345 -7.799 1.00 98.31 177 HIS A CA 1
ATOM 1443 C C . HIS A 1 177 ? -5.550 -3.098 -7.938 1.00 98.31 177 HIS A C 1
ATOM 1445 O O . HIS A 1 177 ? -6.201 -2.893 -6.926 1.00 98.31 177 HIS A O 1
ATOM 1451 N N . ARG A 1 178 ? -6.128 -3.189 -9.142 1.00 98.12 178 ARG A N 1
ATOM 1452 C CA . ARG A 1 178 ? -7.578 -3.011 -9.342 1.00 98.12 178 ARG A CA 1
ATOM 1453 C C . ARG A 1 178 ? -8.403 -4.017 -8.542 1.00 98.12 178 ARG A C 1
ATOM 1455 O O . ARG A 1 178 ? -9.417 -3.636 -7.969 1.00 98.12 178 ARG A O 1
ATOM 1462 N N . VAL A 1 179 ? -7.967 -5.277 -8.484 1.00 98.50 179 VAL A N 1
ATOM 1463 C CA . VAL A 1 179 ? -8.627 -6.317 -7.676 1.00 98.50 179 VAL A CA 1
ATOM 1464 C C . VAL A 1 179 ? -8.568 -5.966 -6.188 1.00 98.50 179 VAL A C 1
ATOM 1466 O O . VAL A 1 179 ? -9.588 -6.037 -5.503 1.00 98.50 179 VAL A O 1
ATOM 1469 N N . LEU A 1 180 ? -7.401 -5.544 -5.690 1.00 98.62 180 LEU A N 1
ATOM 1470 C CA . LEU A 1 180 ? -7.252 -5.110 -4.301 1.00 98.62 180 LEU A CA 1
ATOM 1471 C C . LEU A 1 180 ? -8.107 -3.871 -3.993 1.00 98.62 180 LEU A C 1
ATOM 1473 O O . LEU A 1 180 ? -8.810 -3.844 -2.985 1.00 98.62 180 LEU A O 1
ATOM 1477 N N . ASP A 1 181 ? -8.070 -2.866 -4.864 1.00 98.44 181 ASP A N 1
ATOM 1478 C CA . ASP A 1 181 ? -8.801 -1.609 -4.708 1.00 98.44 181 ASP A CA 1
ATOM 1479 C C . ASP A 1 181 ? -10.313 -1.849 -4.670 1.00 98.44 181 ASP A C 1
ATOM 1481 O O . ASP A 1 181 ? -10.998 -1.296 -3.810 1.00 98.44 181 ASP A O 1
ATOM 1485 N N . ALA A 1 182 ? -10.825 -2.724 -5.540 1.00 98.31 182 ALA A N 1
ATOM 1486 C CA . ALA A 1 182 ? -12.225 -3.134 -5.541 1.00 98.31 182 ALA A CA 1
ATOM 1487 C C . ALA A 1 182 ? -12.612 -3.854 -4.239 1.00 98.31 182 ALA A C 1
ATOM 1489 O O . ALA A 1 182 ? -13.636 -3.533 -3.640 1.00 98.31 182 ALA A O 1
ATOM 1490 N N . ALA A 1 183 ? -11.777 -4.782 -3.757 1.00 98.38 183 ALA A N 1
ATOM 1491 C CA . ALA A 1 183 ? -12.034 -5.496 -2.506 1.00 98.38 183 ALA A CA 1
ATOM 1492 C C . ALA A 1 183 ? -12.082 -4.543 -1.297 1.00 98.38 183 ALA A C 1
ATOM 1494 O O . ALA A 1 183 ? -12.973 -4.655 -0.453 1.00 98.38 183 ALA A O 1
ATOM 1495 N N . VAL A 1 184 ? -11.168 -3.568 -1.231 1.00 98.25 184 VAL A N 1
ATOM 1496 C CA . VAL A 1 184 ? -11.172 -2.553 -0.166 1.00 98.25 184 VAL A CA 1
ATOM 1497 C C . VAL A 1 184 ? -12.374 -1.617 -0.301 1.00 98.25 184 VAL A C 1
ATOM 1499 O O . VAL A 1 184 ? -13.019 -1.319 0.700 1.00 98.25 184 VAL A O 1
ATOM 1502 N N . CYS A 1 185 ? -12.726 -1.203 -1.519 1.00 97.88 185 CYS A N 1
ATOM 1503 C CA . CYS A 1 185 ? -13.915 -0.393 -1.792 1.00 97.88 185 CYS A CA 1
ATOM 1504 C C . CYS A 1 185 ? -15.202 -1.075 -1.292 1.00 97.88 185 CYS A C 1
ATOM 1506 O O . CYS A 1 185 ? -15.980 -0.469 -0.552 1.00 97.88 185 CYS A O 1
ATOM 1508 N N . HIS A 1 186 ? -15.372 -2.367 -1.586 1.00 97.06 186 HIS A N 1
ATOM 1509 C CA . HIS A 1 186 ? -16.502 -3.153 -1.092 1.00 97.06 186 HIS A CA 1
ATOM 1510 C C . HIS A 1 186 ? -16.508 -3.302 0.434 1.00 97.06 186 HIS A C 1
ATOM 1512 O O . HIS A 1 186 ? -17.579 -3.288 1.037 1.00 97.06 186 HIS A O 1
ATOM 1518 N N . ALA A 1 187 ? -15.345 -3.394 1.089 1.00 96.94 187 ALA A N 1
ATOM 1519 C CA . ALA A 1 187 ? -15.275 -3.426 2.553 1.00 96.94 187 ALA A CA 1
ATOM 1520 C C . ALA A 1 187 ? -15.733 -2.113 3.212 1.00 96.94 187 ALA A C 1
ATOM 1522 O O . ALA A 1 187 ? -16.241 -2.134 4.330 1.00 96.94 187 ALA A O 1
ATOM 1523 N N . TYR A 1 188 ? -15.610 -0.979 2.515 1.00 96.19 188 TYR A N 1
ATOM 1524 C CA . TYR A 1 188 ? -16.227 0.284 2.931 1.00 96.19 188 TYR A CA 1
ATOM 1525 C C . TYR A 1 188 ? -17.735 0.363 2.624 1.00 96.19 188 TYR A C 1
ATOM 1527 O O . TYR A 1 188 ? -18.385 1.334 3.019 1.00 96.19 188 TYR A O 1
ATOM 1535 N N . GLY A 1 189 ? -18.299 -0.629 1.926 1.00 96.06 189 GLY A N 1
ATOM 1536 C CA . GLY A 1 189 ? -19.682 -0.614 1.447 1.00 96.06 189 GLY A CA 1
ATOM 1537 C C . GLY A 1 189 ? -19.912 0.411 0.337 1.00 96.06 189 GLY A C 1
ATOM 1538 O O . GLY A 1 189 ? -20.980 1.016 0.271 1.00 96.06 189 GLY A O 1
ATOM 1539 N N . TRP A 1 190 ? -18.888 0.691 -0.473 1.00 96.81 190 TRP A N 1
ATOM 1540 C CA . TRP A 1 190 ? -18.956 1.670 -1.553 1.00 96.81 190 TRP A CA 1
ATOM 1541 C C . TRP A 1 190 ? -19.073 0.992 -2.917 1.00 96.81 190 TRP A C 1
ATOM 1543 O O . TRP A 1 190 ? -18.523 -0.085 -3.137 1.00 96.81 190 TRP A O 1
ATOM 1553 N N . GLU A 1 191 ? -19.750 1.672 -3.838 1.00 95.75 191 GLU A N 1
ATOM 1554 C CA . GLU A 1 191 ? -19.737 1.334 -5.259 1.00 95.75 191 GLU A CA 1
ATOM 1555 C C . GLU A 1 191 ? -18.360 1.611 -5.874 1.00 95.75 191 GLU A C 1
ATOM 1557 O O . GLU A 1 191 ? -17.695 2.591 -5.527 1.00 95.75 191 GLU A O 1
ATOM 1562 N N . ILE A 1 192 ? -17.934 0.736 -6.788 1.00 95.50 192 ILE A N 1
ATOM 1563 C CA . ILE A 1 192 ? -16.576 0.727 -7.356 1.00 95.50 192 ILE A CA 1
ATOM 1564 C C . ILE A 1 192 ? -16.243 1.983 -8.177 1.00 95.50 192 ILE A C 1
ATOM 1566 O O . ILE A 1 192 ? -15.073 2.338 -8.310 1.00 95.50 192 ILE A O 1
ATOM 1570 N N . ASP A 1 193 ? -17.256 2.667 -8.711 1.00 95.69 193 ASP A N 1
ATOM 1571 C CA . ASP A 1 193 ? -17.119 3.889 -9.509 1.00 95.69 193 ASP A CA 1
ATOM 1572 C C . ASP A 1 193 ? -16.490 5.045 -8.719 1.00 95.69 193 ASP A C 1
ATOM 1574 O O . ASP A 1 193 ? -15.785 5.876 -9.293 1.00 95.69 193 ASP A O 1
ATOM 1578 N N . ILE A 1 194 ? -16.639 5.048 -7.388 1.00 96.19 194 ILE A N 1
ATOM 1579 C CA . ILE A 1 194 ? -15.977 6.019 -6.512 1.00 96.19 194 ILE A CA 1
ATOM 1580 C C . ILE A 1 194 ? -14.456 5.996 -6.670 1.00 96.19 194 ILE A C 1
ATOM 1582 O O . ILE A 1 194 ? -13.793 6.999 -6.415 1.00 96.19 194 ILE A O 1
ATOM 1586 N N . LEU A 1 195 ? -13.877 4.862 -7.083 1.00 95.88 195 LEU A N 1
ATOM 1587 C CA . LEU A 1 195 ? -12.435 4.743 -7.231 1.00 95.88 195 LEU A CA 1
ATOM 1588 C C . LEU A 1 195 ? -11.889 5.714 -8.279 1.00 95.88 195 LEU A C 1
ATOM 1590 O O . LEU A 1 195 ? -10.706 6.029 -8.209 1.00 95.88 195 LEU A O 1
ATOM 1594 N N . ASP A 1 196 ? -12.701 6.216 -9.208 1.00 95.19 196 ASP A N 1
ATOM 1595 C CA . ASP A 1 196 ? -12.282 7.187 -10.222 1.00 95.19 196 ASP A CA 1
ATOM 1596 C C . ASP A 1 196 ? -12.398 8.656 -9.765 1.00 95.19 196 ASP A C 1
ATOM 1598 O O . ASP A 1 196 ? -11.895 9.545 -10.455 1.00 95.19 196 ASP A O 1
ATOM 1602 N N . ASP A 1 197 ? -12.969 8.916 -8.583 1.00 96.31 197 ASP A N 1
ATOM 1603 C CA . ASP A 1 197 ? -13.154 10.254 -8.009 1.00 96.31 197 ASP A CA 1
ATOM 1604 C C . ASP A 1 197 ? -12.437 10.390 -6.651 1.00 96.31 197 ASP A C 1
ATOM 1606 O O . ASP A 1 197 ? -12.944 10.024 -5.587 1.00 96.31 197 ASP A O 1
ATOM 1610 N N . GLU A 1 198 ? -11.223 10.951 -6.686 1.00 95.75 198 GLU A N 1
ATOM 1611 C CA . GLU A 1 198 ? -10.401 11.155 -5.488 1.00 95.75 198 GLU A CA 1
ATOM 1612 C C . GLU A 1 198 ? -11.076 12.074 -4.450 1.00 95.75 198 GLU A C 1
ATOM 1614 O O . GLU A 1 198 ? -10.936 11.842 -3.248 1.00 95.75 198 GLU A O 1
ATOM 1619 N N . GLU A 1 199 ? -11.847 13.079 -4.876 1.00 96.00 199 GLU A N 1
ATOM 1620 C CA . GLU A 1 199 ? -12.541 13.994 -3.959 1.00 96.00 199 GLU A CA 1
ATOM 1621 C C . GLU A 1 199 ? -13.749 13.315 -3.300 1.00 96.00 199 GLU A C 1
ATOM 1623 O O . GLU A 1 199 ? -14.009 13.532 -2.109 1.00 96.00 199 GLU A O 1
ATOM 1628 N N . ALA A 1 200 ? -14.450 12.431 -4.019 1.00 96.56 200 ALA A N 1
ATOM 1629 C CA . ALA A 1 200 ? -15.507 11.605 -3.439 1.00 96.56 200 ALA A CA 1
ATOM 1630 C C . ALA A 1 200 ? -14.952 10.627 -2.391 1.00 96.56 200 ALA A C 1
ATOM 1632 O O . ALA A 1 200 ? -15.533 10.508 -1.306 1.00 96.56 200 ALA A O 1
ATOM 1633 N N . ILE A 1 201 ? -13.806 9.985 -2.662 1.00 97.56 201 ILE A N 1
ATOM 1634 C CA . ILE A 1 201 ? -13.102 9.137 -1.683 1.00 97.56 201 ILE A CA 1
ATOM 1635 C C . ILE A 1 201 ? -12.791 9.945 -0.419 1.00 97.56 201 ILE A C 1
ATOM 1637 O O . ILE A 1 201 ? -13.175 9.547 0.683 1.00 97.56 201 ILE A O 1
ATOM 1641 N N . LEU A 1 202 ? -12.133 11.100 -0.564 1.00 96.44 202 LEU A N 1
ATOM 1642 C CA . LEU A 1 202 ? -11.749 11.952 0.566 1.00 96.44 202 LEU A CA 1
ATOM 1643 C C . LEU A 1 202 ? -12.964 12.423 1.371 1.00 96.44 202 LEU A C 1
ATOM 1645 O O . LEU A 1 202 ? -12.934 12.396 2.603 1.00 96.44 202 LEU A O 1
ATOM 1649 N N . SER A 1 203 ? -14.045 12.801 0.688 1.00 96.25 203 SER A N 1
ATOM 1650 C CA . SER A 1 203 ? -15.291 13.236 1.322 1.00 96.25 203 SER A CA 1
ATOM 1651 C C . SER A 1 203 ? -15.929 12.121 2.154 1.00 96.25 203 SER A C 1
ATOM 1653 O O . SER A 1 203 ? -16.324 12.362 3.298 1.00 96.25 203 SER A O 1
ATOM 1655 N N . ARG A 1 204 ? -15.986 10.884 1.636 1.00 96.81 204 ARG A N 1
ATOM 1656 C CA . ARG A 1 204 ? -16.536 9.742 2.388 1.00 96.81 204 ARG A CA 1
ATOM 1657 C C . ARG A 1 204 ? -15.652 9.345 3.568 1.00 96.81 204 ARG A C 1
ATOM 1659 O O . ARG A 1 204 ? -16.183 9.068 4.643 1.00 96.81 204 ARG A O 1
ATOM 1666 N N . LEU A 1 205 ? -14.326 9.365 3.406 1.00 96.56 205 LEU A N 1
ATOM 1667 C CA . LEU A 1 205 ? -13.393 9.121 4.513 1.00 96.56 205 LEU A CA 1
ATOM 1668 C C . LEU A 1 205 ? -13.560 10.178 5.615 1.00 96.56 205 LEU A C 1
ATOM 1670 O O . LEU A 1 205 ? -13.657 9.833 6.791 1.00 96.56 205 LEU A O 1
ATOM 1674 N N . LEU A 1 206 ? -13.662 11.461 5.254 1.00 94.19 206 LEU A N 1
ATOM 1675 C CA . LEU A 1 206 ? -13.899 12.533 6.222 1.00 94.19 206 LEU A CA 1
ATOM 1676 C C . LEU A 1 206 ? -15.225 12.341 6.971 1.00 94.19 206 LEU A C 1
ATOM 1678 O O . LEU A 1 206 ? -15.248 12.442 8.197 1.00 94.19 206 LEU A O 1
ATOM 1682 N N . ALA A 1 207 ? -16.310 12.023 6.260 1.00 94.75 207 ALA A N 1
ATOM 1683 C CA . ALA A 1 207 ? -17.607 11.753 6.876 1.00 94.75 207 ALA A CA 1
ATOM 1684 C C . ALA A 1 207 ? -17.539 10.577 7.870 1.00 94.75 207 ALA A C 1
ATOM 1686 O O . ALA A 1 207 ? -18.038 10.688 8.991 1.00 94.75 207 ALA A O 1
ATOM 1687 N N . LEU A 1 208 ? -16.860 9.485 7.499 1.00 94.12 208 LEU A N 1
ATOM 1688 C CA . LEU A 1 208 ? -16.665 8.321 8.368 1.00 94.12 208 LEU A CA 1
ATOM 1689 C C . LEU A 1 208 ? -15.842 8.666 9.619 1.00 94.12 208 LEU A C 1
ATOM 1691 O O . LEU A 1 208 ? -16.170 8.224 10.721 1.00 94.12 208 LEU A O 1
ATOM 1695 N N . ASN A 1 209 ? -14.806 9.490 9.471 1.00 91.94 209 ASN A N 1
ATOM 1696 C CA . ASN A 1 209 ? -14.027 9.991 10.601 1.00 91.94 209 ASN A CA 1
ATOM 1697 C C . ASN A 1 209 ? -14.863 10.834 11.563 1.00 91.94 209 ASN A C 1
ATOM 1699 O O . ASN A 1 209 ? -14.804 10.610 12.770 1.00 91.94 209 ASN A O 1
ATOM 1703 N N . LEU A 1 210 ? -15.659 11.774 11.046 1.00 92.00 210 LEU A N 1
ATOM 1704 C CA . LEU A 1 210 ? -16.533 12.613 11.869 1.00 92.00 210 LEU A CA 1
ATOM 1705 C C . LEU A 1 210 ? -17.558 11.766 12.632 1.00 92.00 210 LEU A C 1
ATOM 1707 O O . LEU A 1 210 ? -17.745 11.964 13.832 1.00 92.00 210 LEU A O 1
ATOM 1711 N N . GLN A 1 211 ? -18.151 10.769 11.971 1.00 91.62 211 GLN A N 1
ATOM 1712 C CA . GLN A 1 211 ? -19.083 9.838 12.605 1.00 91.62 211 GLN A CA 1
ATOM 1713 C C . GLN A 1 211 ? -18.422 9.042 13.743 1.00 91.62 211 GLN A C 1
ATOM 1715 O O . GLN A 1 211 ? -19.028 8.837 14.795 1.00 91.62 211 GLN A O 1
ATOM 1720 N N . ARG A 1 212 ? -17.180 8.576 13.556 1.00 88.56 212 ARG A N 1
ATOM 1721 C CA . ARG A 1 212 ? -16.444 7.816 14.582 1.00 88.56 212 ARG A CA 1
ATOM 1722 C C . ARG A 1 212 ? -15.966 8.695 15.735 1.00 88.56 212 ARG A C 1
ATOM 1724 O O . ARG A 1 212 ? -16.019 8.256 16.878 1.00 88.56 212 ARG A O 1
ATOM 1731 N N . ALA A 1 213 ? -15.554 9.929 15.452 1.00 86.19 213 ALA A N 1
ATOM 1732 C CA . ALA A 1 213 ? -15.166 10.889 16.479 1.00 86.19 213 ALA A CA 1
ATOM 1733 C C . ALA A 1 213 ? -16.343 11.233 17.405 1.00 86.19 213 ALA A C 1
ATOM 1735 O O . ALA A 1 213 ? -16.159 11.290 18.616 1.00 86.19 213 ALA A O 1
ATOM 1736 N N . GLN A 1 214 ? -17.554 11.385 16.856 1.00 83.38 214 GLN A N 1
ATOM 1737 C CA . GLN A 1 214 ? -18.769 11.609 17.649 1.00 83.38 214 GLN A CA 1
ATOM 1738 C C . GLN A 1 214 ? -19.063 10.439 18.599 1.00 83.38 214 GLN A C 1
ATOM 1740 O O . GLN A 1 214 ? -19.292 10.665 19.781 1.00 83.38 214 GLN A O 1
ATOM 1745 N N . LYS A 1 215 ? -18.955 9.192 18.119 1.00 75.62 215 LYS A N 1
ATOM 1746 C CA . LYS A 1 215 ? -19.177 7.982 18.937 1.00 75.62 215 LYS A CA 1
ATOM 1747 C C . LYS A 1 215 ? -18.142 7.755 20.043 1.00 75.62 215 LYS A C 1
ATOM 1749 O O . LYS A 1 215 ? -18.401 6.969 20.939 1.00 75.62 215 LYS A O 1
ATOM 1754 N N . SER A 1 216 ? -16.959 8.364 19.955 1.00 67.69 216 SER A N 1
ATOM 1755 C CA . SER A 1 216 ? -15.899 8.200 20.962 1.00 67.69 216 SER A CA 1
ATOM 175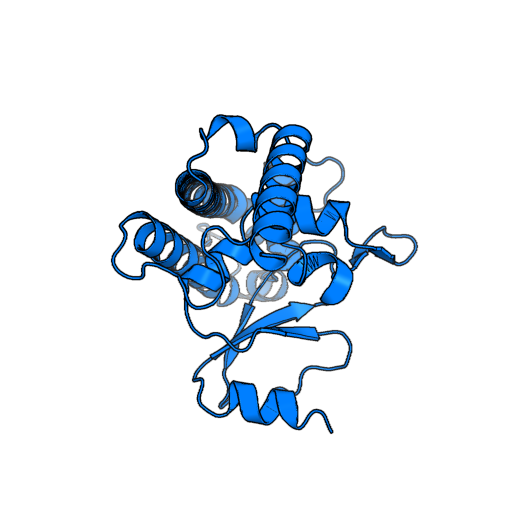6 C C . SER A 1 216 ? -16.014 9.190 22.130 1.00 67.69 216 SER A C 1
ATOM 1758 O O . SER A 1 216 ? -15.226 9.090 23.071 1.00 67.69 216 SER A O 1
ATOM 1760 N N . ILE A 1 217 ? -16.911 10.177 22.035 1.00 60.41 217 ILE A N 1
ATOM 1761 C CA . ILE A 1 217 ? -17.144 11.207 23.062 1.00 60.41 217 ILE A CA 1
ATOM 1762 C C . ILE A 1 217 ? -18.330 10.828 23.973 1.00 60.41 217 ILE A C 1
ATOM 1764 O O . ILE A 1 217 ? -18.450 11.376 25.069 1.00 60.41 217 ILE A O 1
ATOM 1768 N N . GLU A 1 218 ? -19.172 9.889 23.535 1.00 44.28 218 GLU A N 1
ATOM 1769 C CA . GLU A 1 218 ? -20.277 9.286 24.300 1.00 44.28 218 GLU A CA 1
ATOM 1770 C C . GLU A 1 218 ? -19.803 8.091 25.139 1.00 44.28 218 GLU A C 1
ATOM 1772 O O . GLU A 1 218 ? -20.292 7.963 26.285 1.00 44.28 218 GLU A O 1
#

Secondary structure (DSSP, 8-state):
--HHHHHHHTT-SEEEEEESEESS---EEEETTS-----TTEEEE----HHHHHHHTSHHHHHHHHHHSEEETTTTEEE--IIIIITT---SS-TT---TTSHHHHHHHHHHHHHHHHHHHHHHTSS---TT--HHHHHHH--HHHHHHHHHHHTT-TT----HHHHHHHHHHHHHHHHHHHHHHHHTT--GGGGG-HHHHHHHHHHHHHHHHHHTT-

Sequence (218 aa):
PREHLRQAIAGLQRYIATPSVAKHRVFVWLYSKTRFFPNDQLIVFARDDDYFFGVLHSKIHEVWALRLGGWLGKGNDARYTHTTVFEPFPLPWPPGQEDTQSEQYQAIAVAAKQLHEERQAWLDGQVGFREGMDVTRSRKDRTLTNLYNALAAYRGKKKVKVKAVAGDFAPRLDELHRVLDAAVCHAYGWEIDILDDEEAILSRLLALNLQRAQKSIE

Foldseek 3Di:
DPPVVCVLQVPPQWWKKFFQWAQDTDIDIDGNVPPDDDDPRMDIDSDDALLVLLQCLALLLVLQQQVQFDADDPVRTTGGDCVRRPVLFDALDDVPGDPCVDPLSVQLRVLSVVLRVVLVCLQVVNDQDDPPDDSVVLNVCSDPNLLVLLLCVVVPNPPRDHDPSSVSCNVVSVVSNLSSNVSRCVSNVHDSVCSVPSVSSVVSRVVSSVVVVVVVVD

pLDDT: mean 88.43, std 10.93, range [44.28, 98.62]

Radius of gyration: 17.98 Å; chains: 1; bounding box: 42×36×50 Å